Protein AF-A0A1G5FLN1-F1 (afdb_monomer)

Foldseek 3Di:
DDDDDDDDDDDDDDDDDDDDDDDDDDDDDDDDDDDDDPPPDDPPDPPVPPPPDPQDAADPDQDPQPLVPFDLEAEQPLHHSSQHFFDFPVVVCNRPNAALDKDDPPQQKIWGHHFQFWIFIDHVRTTFKIKGFRNVVCVVPRVGDGHPDSVPRFHAYPPGDTFFDWPCVVCVNQVNNVDDDDQWDWDADQQRKIKIWGWDWDPPDPDTITTTGIMMIGHHDPPDPDDGDDDDDPPDPPDD

Nearest PDB structures (foldseek):
  4iab-assembly1_B  TM=2.642E-01  e=1.399E-01  Bacteroides uniformis ATCC 8492
  4q6u-assembly1_A  TM=2.768E-01  e=5.926E-01  Mycobacterium tuberculosis CDC1551
  9gnm-assembly1_A  TM=3.359E-01  e=3.162E+00  Escherichia coli
  4dsc-assembly1_B  TM=3.400E-01  e=2.817E+00  Arabidopsis thaliana
  3r6p-assembly1_A  TM=2.193E-01  e=7.098E+00  Arabidopsis thaliana

pLDDT: mean 75.76, std 23.36, range [30.14, 98.12]

Organism: NCBI:txid381306

Radius of gyration: 25.94 Å; Cα contacts (8 Å, |Δi|>4): 323; chains: 1; bounding box: 82×59×52 Å

Mean predicted aligned error: 13.92 Å

Sequence (240 aa):
MRLIGKPETGERGRTVGFPISSRAAWRSGLALAMGLWSVQAIPAQGEEQNVQVPITPPGAGSADIDFKDLPRAIDSESGVFGLPLGASLEDTVARFGSPNGLARLGGGRTALFYGTALTMVFEDGALSEVQYQNMGQLKFNLESEEHPFFDHVKWELGPGIQRGMKFKEAAELLGREDAEPDYELTAVADNGVRFKLSFSSTQWSEDRWFKLTGFTMRRGSSDSSAQPFMVPIPAGPDQE

Secondary structure (DSSP, 8-state):
-----PPP--------PPP------------------------------------PPTTSS-----GGGS--EEBTTTBBTTB-TT-BHHHHHHHH-S-SEEEEEETTEEEEEETTTEEEEEETTEEEEEEEE--TTGGGTS--PPPTTTTT---EETTTEETT-BHHHHHHHTT-TTPPP-SEEEEE-TTSPEEEEEEEEE-SSSS-EEEEEEEEEEPPPTT--PPPPPPPPPPPPP--

Solvent-accessible surface area (backbone atoms only — not comparable to full-atom values): 15396 Å² total; per-residue (Å²): 135,86,83,93,83,84,88,87,82,88,83,91,78,80,91,81,84,80,84,87,82,79,88,85,88,83,84,90,83,89,78,91,78,92,73,91,69,87,75,75,80,75,79,92,68,84,74,79,72,82,74,80,70,85,77,72,71,78,78,87,73,56,72,91,74,69,70,84,78,48,50,50,55,26,39,88,81,48,16,61,52,65,46,39,76,57,40,39,63,65,58,48,35,74,71,70,33,75,52,75,42,75,46,78,74,55,94,63,24,38,36,38,26,38,30,54,20,35,38,41,31,23,48,80,58,20,33,38,34,40,36,40,40,74,40,77,76,53,58,80,80,41,95,65,64,79,29,88,54,63,62,66,60,80,50,29,33,70,92,72,46,40,76,62,41,42,49,68,62,50,25,47,73,67,74,37,72,85,60,75,91,57,56,60,50,77,50,56,47,88,88,43,33,34,40,38,37,35,34,47,71,57,81,92,48,95,68,76,53,35,28,32,59,32,39,35,43,31,59,53,60,95,83,58,90,68,79,84,56,83,76,82,74,77,79,70,81,80,83,126

Structure (mmCIF, N/CA/C/O backbone):
data_AF-A0A1G5FLN1-F1
#
_entry.id   AF-A0A1G5FLN1-F1
#
loop_
_atom_site.group_PDB
_atom_site.id
_atom_site.type_symbol
_atom_site.label_atom_id
_atom_site.label_alt_id
_atom_site.label_comp_id
_atom_site.label_asym_id
_atom_site.label_entity_id
_atom_site.label_seq_id
_atom_site.pdbx_PDB_ins_code
_atom_site.Cartn_x
_atom_site.Cartn_y
_atom_site.Cartn_z
_atom_site.occupancy
_atom_site.B_iso_or_equiv
_atom_site.auth_seq_id
_atom_site.auth_comp_id
_atom_site.auth_asym_id
_atom_site.auth_atom_id
_atom_site.pdbx_PDB_model_num
ATOM 1 N N . MET A 1 1 ? 37.093 -33.829 -23.154 1.00 39.69 1 MET A N 1
ATOM 2 C CA . MET A 1 1 ? 36.006 -34.609 -22.521 1.00 39.69 1 MET A CA 1
ATOM 3 C C . MET A 1 1 ? 34.689 -33.916 -22.903 1.00 39.69 1 MET A C 1
ATOM 5 O O . MET A 1 1 ? 34.432 -32.855 -22.366 1.00 39.69 1 MET A O 1
ATOM 9 N N . ARG A 1 2 ? 34.159 -34.119 -24.129 1.00 30.14 2 ARG A N 1
ATOM 10 C CA . ARG A 1 2 ? 32.877 -34.810 -24.487 1.00 30.14 2 ARG A CA 1
ATOM 11 C C . ARG A 1 2 ? 31.878 -34.939 -23.325 1.00 30.14 2 ARG A C 1
ATOM 13 O O . ARG A 1 2 ? 32.293 -35.410 -22.278 1.00 30.14 2 ARG A O 1
ATOM 20 N N . LEU A 1 3 ? 30.597 -34.561 -23.446 1.00 31.58 3 LEU A N 1
ATOM 21 C CA . LEU A 1 3 ? 29.560 -34.803 -24.490 1.00 31.58 3 LEU A CA 1
ATOM 22 C C . LEU A 1 3 ? 28.671 -33.532 -24.634 1.00 31.58 3 LEU A C 1
ATOM 24 O O . LEU A 1 3 ? 28.477 -32.861 -23.631 1.00 31.58 3 LEU A O 1
ATOM 28 N N . ILE A 1 4 ? 28.233 -32.983 -25.781 1.00 40.81 4 ILE A N 1
ATOM 29 C CA . ILE A 1 4 ? 27.332 -33.394 -26.893 1.00 40.81 4 ILE A CA 1
ATOM 30 C C . ILE A 1 4 ? 26.002 -34.055 -26.482 1.00 40.81 4 ILE A C 1
ATOM 32 O O . ILE A 1 4 ? 25.972 -35.248 -26.202 1.00 40.81 4 ILE A O 1
ATOM 36 N N . GLY A 1 5 ? 24.902 -33.304 -26.631 1.00 34.66 5 GLY A N 1
ATOM 37 C CA . GLY A 1 5 ? 23.528 -33.795 -26.790 1.00 34.66 5 GLY A CA 1
ATOM 38 C C . GLY A 1 5 ? 22.726 -32.838 -27.686 1.00 34.66 5 GLY A C 1
ATOM 39 O O . GLY A 1 5 ? 22.647 -31.649 -27.395 1.00 34.66 5 GLY A O 1
ATOM 40 N N . LYS A 1 6 ? 22.218 -33.343 -28.819 1.00 40.72 6 LYS A N 1
ATOM 41 C CA . LYS A 1 6 ? 21.375 -32.640 -29.812 1.00 40.72 6 LYS A CA 1
ATOM 42 C C . LYS A 1 6 ? 19.893 -32.622 -29.381 1.00 40.72 6 LYS A C 1
ATOM 44 O O . LYS A 1 6 ? 19.512 -33.483 -28.594 1.00 40.72 6 LYS A O 1
ATOM 49 N N . PRO A 1 7 ? 19.052 -31.736 -29.954 1.00 46.06 7 PRO A N 1
ATOM 50 C CA . PRO A 1 7 ? 17.601 -31.770 -29.778 1.00 46.06 7 PRO A CA 1
ATOM 51 C C . PRO A 1 7 ? 16.930 -32.729 -30.777 1.00 46.06 7 PRO A C 1
ATOM 53 O O . PRO A 1 7 ? 17.291 -32.752 -31.956 1.00 46.06 7 PRO A O 1
ATOM 56 N N . GLU A 1 8 ? 15.927 -33.479 -30.319 1.00 47.56 8 GLU A N 1
ATOM 57 C CA . GLU A 1 8 ? 14.996 -34.209 -31.185 1.00 47.56 8 GLU A CA 1
ATOM 58 C C . GLU A 1 8 ? 13.700 -33.423 -31.383 1.00 47.56 8 GLU A C 1
ATOM 60 O O . GLU A 1 8 ? 13.192 -32.740 -30.495 1.00 47.56 8 GLU A O 1
ATOM 65 N N . THR A 1 9 ? 13.206 -33.499 -32.613 1.00 44.81 9 THR A N 1
ATOM 66 C CA . THR A 1 9 ? 12.023 -32.824 -33.132 1.00 44.81 9 THR A CA 1
ATOM 67 C C . THR A 1 9 ? 10.950 -33.874 -33.387 1.00 44.81 9 THR A C 1
ATOM 69 O O . THR A 1 9 ? 11.226 -34.859 -34.062 1.00 44.81 9 THR A O 1
ATOM 72 N N . GLY A 1 10 ? 9.718 -33.585 -32.964 1.00 36.72 10 GLY A N 1
ATOM 73 C CA . GLY A 1 10 ? 8.501 -34.106 -33.587 1.00 36.72 10 GLY A CA 1
ATOM 74 C C . GLY A 1 10 ? 7.841 -35.296 -32.896 1.00 36.72 10 GLY A C 1
ATOM 75 O O . GLY A 1 10 ? 8.399 -36.377 -32.847 1.00 36.72 10 GLY A O 1
ATOM 76 N N . GLU A 1 11 ? 6.581 -35.118 -32.494 1.00 41.94 11 GLU A N 1
ATOM 77 C CA . GLU A 1 11 ? 5.470 -35.830 -33.133 1.00 41.94 11 GLU A CA 1
ATOM 78 C C . GLU A 1 11 ? 4.112 -35.224 -32.743 1.00 41.94 11 GLU A C 1
ATOM 80 O O . GLU A 1 11 ? 3.860 -34.828 -31.607 1.00 41.94 11 GLU A O 1
ATOM 85 N N . ARG A 1 12 ? 3.232 -35.123 -33.743 1.00 45.84 12 ARG A N 1
ATOM 86 C CA . ARG A 1 12 ? 1.822 -34.747 -33.612 1.00 45.84 12 ARG A CA 1
ATOM 87 C C . ARG A 1 12 ? 1.040 -35.966 -33.123 1.00 45.84 12 ARG A C 1
ATOM 89 O O . ARG A 1 12 ? 1.084 -37.003 -33.776 1.00 45.84 12 ARG A O 1
ATOM 96 N N . GLY A 1 13 ? 0.237 -35.812 -32.072 1.00 35.44 13 GLY A N 1
ATOM 97 C CA . GLY A 1 13 ? -0.613 -36.881 -31.544 1.00 35.44 13 GLY A CA 1
ATOM 98 C C . GLY A 1 13 ? -1.964 -36.377 -31.040 1.00 35.44 13 GLY A C 1
ATOM 99 O O . GLY A 1 13 ? -2.072 -35.881 -29.932 1.00 35.44 13 GLY A O 1
ATOM 100 N N . ARG A 1 14 ? -2.966 -36.494 -31.916 1.00 37.66 14 ARG A N 1
ATOM 101 C CA . ARG A 1 14 ? -4.417 -36.694 -31.719 1.00 37.66 14 ARG A CA 1
ATOM 102 C C . ARG A 1 14 ? -5.068 -36.427 -30.341 1.00 37.66 14 ARG A C 1
ATOM 104 O O . ARG A 1 14 ? -4.762 -37.043 -29.331 1.00 37.66 14 ARG A O 1
ATOM 111 N N . THR A 1 15 ? -6.137 -35.636 -30.439 1.00 39.66 15 THR A N 1
ATOM 112 C CA . THR A 1 15 ? -7.378 -35.607 -29.643 1.00 39.66 15 THR A CA 1
ATOM 113 C C . THR A 1 15 ? -7.762 -36.903 -28.917 1.00 39.66 15 THR A C 1
ATOM 115 O O . THR A 1 15 ? -7.895 -37.950 -29.554 1.00 39.66 15 THR A O 1
ATOM 118 N N . VAL A 1 16 ? -8.140 -36.774 -27.640 1.00 38.44 16 VAL A N 1
ATOM 119 C CA . VAL A 1 16 ? -9.012 -37.723 -26.931 1.00 38.44 16 VAL A CA 1
ATOM 120 C C . VAL A 1 16 ? -10.125 -36.915 -26.266 1.00 38.44 16 VAL A C 1
ATOM 122 O O . VAL A 1 16 ? -9.869 -36.059 -25.424 1.00 38.44 16 VAL A O 1
ATOM 125 N N . GLY A 1 17 ? -11.359 -37.133 -26.723 1.00 32.72 17 GLY A N 1
ATOM 126 C CA . GLY A 1 17 ? -12.557 -36.535 -26.149 1.00 32.72 17 GLY A CA 1
ATOM 127 C C . GLY A 1 17 ? -12.939 -37.214 -24.838 1.00 32.72 17 GLY A C 1
ATOM 128 O O . GLY A 1 17 ? -12.800 -38.428 -24.695 1.00 32.72 17 GLY A O 1
ATOM 129 N N . PHE A 1 18 ? -13.459 -36.430 -23.899 1.00 36.66 18 PHE A N 1
ATOM 130 C CA . PHE A 1 18 ? -14.119 -36.954 -22.711 1.00 36.66 18 PHE A CA 1
ATOM 131 C C . PHE A 1 18 ? -15.624 -37.083 -22.983 1.00 36.66 18 PHE A C 1
ATOM 133 O O . PHE A 1 18 ? -16.233 -36.135 -23.487 1.00 36.66 18 PHE A O 1
ATOM 140 N N . PRO A 1 19 ? -16.244 -38.237 -22.686 1.00 49.72 19 PRO A N 1
ATOM 141 C CA . PRO A 1 19 ? -17.674 -38.417 -22.870 1.00 49.72 19 PRO A CA 1
ATOM 142 C C . PRO A 1 19 ? -18.471 -37.629 -21.826 1.00 49.72 19 PRO A C 1
ATOM 144 O O . PRO A 1 19 ? -18.257 -37.746 -20.621 1.00 49.72 19 PRO A O 1
ATOM 147 N N . ILE A 1 20 ? -19.456 -36.883 -22.320 1.00 39.41 20 ILE A N 1
ATOM 148 C CA . ILE A 1 20 ? -20.599 -36.395 -21.551 1.00 39.41 20 ILE A CA 1
ATOM 149 C C . ILE A 1 20 ? -21.446 -37.623 -21.201 1.00 39.41 20 ILE A C 1
ATOM 151 O O . ILE A 1 20 ? -22.074 -38.210 -22.084 1.00 39.41 20 ILE A O 1
ATOM 155 N N . SER A 1 21 ? -21.481 -38.023 -19.930 1.00 41.91 21 SER A N 1
ATOM 156 C CA . SER A 1 21 ? -22.497 -38.957 -19.443 1.00 41.91 21 SER A CA 1
ATOM 157 C C . SER A 1 21 ? -23.681 -38.185 -18.867 1.00 41.91 21 SER A C 1
ATOM 159 O O . SER A 1 21 ? -23.565 -37.203 -18.137 1.00 41.91 21 SER A O 1
ATOM 161 N N . SER A 1 22 ? -24.855 -38.623 -19.298 1.00 36.75 22 SER A N 1
ATOM 162 C CA . SER A 1 22 ? -26.161 -38.085 -18.956 1.00 36.75 22 SER A CA 1
ATOM 163 C C . SER A 1 22 ? -26.799 -38.936 -17.859 1.00 36.75 22 SER A C 1
ATOM 165 O O . SER A 1 22 ? -26.696 -40.156 -17.911 1.00 36.75 22 SER A O 1
ATOM 167 N N . ARG A 1 23 ? -27.576 -38.282 -16.986 1.00 35.59 23 ARG A N 1
ATOM 168 C CA . ARG A 1 23 ? -28.704 -38.817 -16.195 1.00 35.59 23 ARG A CA 1
ATOM 169 C C . ARG A 1 23 ? -28.408 -39.922 -15.166 1.00 35.59 23 ARG A C 1
ATOM 171 O O . ARG A 1 23 ? -28.290 -41.093 -15.497 1.00 35.59 23 ARG A O 1
ATOM 178 N N . ALA A 1 24 ? -28.607 -39.566 -13.899 1.00 38.34 24 ALA A N 1
ATOM 179 C CA . ALA A 1 24 ? -29.330 -40.419 -12.963 1.00 38.34 24 ALA A CA 1
ATOM 180 C C . ALA A 1 24 ? -30.404 -39.574 -12.269 1.00 38.34 24 ALA A C 1
ATOM 182 O O . ALA A 1 24 ? -30.119 -38.659 -11.502 1.00 38.34 24 ALA A O 1
ATOM 183 N N . ALA A 1 25 ? -31.652 -39.869 -12.615 1.00 43.66 25 ALA A N 1
ATOM 184 C CA . ALA A 1 25 ? -32.832 -39.446 -11.891 1.00 43.66 25 ALA A CA 1
ATOM 185 C C . ALA A 1 25 ? -33.014 -40.372 -10.687 1.00 43.66 25 ALA A C 1
ATOM 187 O O . ALA A 1 25 ? -33.067 -41.580 -10.889 1.00 43.66 25 ALA A O 1
ATOM 188 N N . TRP A 1 26 ? -33.198 -39.825 -9.485 1.00 41.53 26 TRP A N 1
ATOM 189 C CA . TRP A 1 26 ? -33.965 -40.490 -8.432 1.00 41.53 26 TRP A CA 1
ATOM 190 C C . TRP A 1 26 ? -35.005 -39.517 -7.882 1.00 41.53 26 TRP A C 1
ATOM 192 O O . TRP A 1 26 ? -34.711 -38.403 -7.456 1.00 41.53 26 TRP A O 1
ATOM 202 N N . ARG A 1 27 ? -36.253 -39.961 -8.008 1.00 38.47 27 ARG A N 1
ATOM 203 C CA . ARG A 1 27 ? -37.471 -39.365 -7.477 1.00 38.47 27 ARG A CA 1
ATOM 204 C C . ARG A 1 27 ? -37.697 -39.869 -6.046 1.00 38.47 27 ARG A C 1
ATOM 206 O O . ARG A 1 27 ? -37.357 -41.004 -5.735 1.00 38.47 27 ARG A O 1
ATOM 213 N N . SER A 1 28 ? -38.443 -39.051 -5.306 1.00 38.44 28 SER A N 1
ATOM 214 C CA . SER A 1 28 ? -39.359 -39.407 -4.211 1.00 38.44 28 SER A CA 1
ATOM 215 C C . SER A 1 28 ? -38.783 -39.563 -2.802 1.00 38.44 28 SER A C 1
ATOM 217 O O . SER A 1 28 ? -38.176 -40.568 -2.455 1.00 38.44 28 SER A O 1
ATOM 219 N N . GLY A 1 29 ? -39.144 -38.596 -1.958 1.00 33.03 29 GLY A N 1
ATOM 220 C CA . GLY A 1 29 ? -39.058 -38.649 -0.501 1.00 33.03 29 GLY A CA 1
ATOM 221 C C . GLY A 1 29 ? -39.836 -37.487 0.112 1.00 33.03 29 GLY A C 1
ATOM 222 O O . GLY A 1 29 ? -39.254 -36.505 0.550 1.00 33.03 29 GLY A O 1
ATOM 223 N N . LEU A 1 30 ? -41.164 -37.575 0.039 1.00 41.97 30 LEU A N 1
ATOM 224 C CA . LEU A 1 30 ? -42.136 -36.642 0.608 1.00 41.97 30 LEU A CA 1
ATOM 225 C C . LEU A 1 30 ? -42.083 -36.703 2.148 1.00 41.97 30 LEU A C 1
ATOM 227 O O . LEU A 1 30 ? -42.280 -37.780 2.704 1.00 41.97 30 LEU A O 1
ATOM 231 N N . ALA A 1 31 ? -41.917 -35.570 2.831 1.00 37.78 31 ALA A N 1
ATOM 232 C CA . ALA A 1 31 ? -42.414 -35.389 4.196 1.00 37.78 31 ALA A CA 1
ATOM 233 C C . ALA A 1 31 ? -42.701 -33.905 4.462 1.00 37.78 31 ALA A C 1
ATOM 235 O O . ALA A 1 31 ? -41.806 -33.087 4.656 1.00 37.78 31 ALA A O 1
ATOM 236 N N . LEU A 1 32 ? -43.994 -33.585 4.427 1.00 41.94 32 LEU A N 1
ATOM 237 C CA . LEU A 1 32 ? -44.593 -32.349 4.908 1.00 41.94 32 LEU A CA 1
ATOM 238 C C . LEU A 1 32 ? -44.410 -32.233 6.426 1.00 41.94 32 LEU A C 1
ATOM 240 O O . LEU A 1 32 ? -44.889 -33.086 7.169 1.00 41.94 32 LEU A O 1
ATOM 244 N N . ALA A 1 33 ? -43.833 -31.124 6.878 1.00 40.84 33 ALA A N 1
ATOM 245 C CA . ALA A 1 33 ? -44.121 -30.554 8.187 1.00 40.84 33 ALA A CA 1
ATOM 246 C C . ALA A 1 33 ? -44.309 -29.045 7.999 1.00 40.84 33 ALA A C 1
ATOM 248 O O . ALA A 1 33 ? -43.352 -28.283 7.877 1.00 40.84 33 ALA A O 1
ATOM 249 N N . MET A 1 34 ? -45.575 -28.635 7.889 1.00 34.38 34 MET A N 1
ATOM 250 C CA . MET A 1 34 ? -45.974 -27.233 7.859 1.00 34.38 34 MET A CA 1
ATOM 251 C C . MET A 1 34 ? -45.783 -26.629 9.252 1.00 34.38 34 MET A C 1
ATOM 253 O O . MET A 1 34 ? -46.603 -26.838 10.143 1.00 34.38 34 MET A O 1
ATOM 257 N N . GLY A 1 35 ? -44.709 -25.866 9.427 1.00 36.53 35 GLY A N 1
ATOM 258 C CA . GLY A 1 35 ? -44.595 -24.854 10.470 1.00 36.53 35 GLY A CA 1
ATOM 259 C C . GLY A 1 35 ? -44.832 -23.488 9.842 1.00 36.53 35 GLY A C 1
ATOM 260 O O . GLY A 1 35 ? -43.949 -22.960 9.174 1.00 36.53 35 GLY A O 1
ATOM 261 N N . LEU A 1 36 ? -46.035 -22.940 10.026 1.00 41.56 36 LEU A N 1
ATOM 262 C CA . LEU A 1 36 ? -46.388 -21.563 9.681 1.00 41.56 36 LEU A CA 1
ATOM 263 C C . LEU A 1 36 ? -45.499 -20.593 10.472 1.00 41.56 36 LE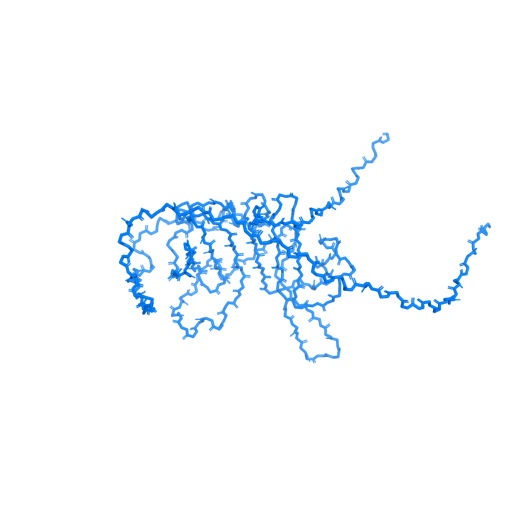U A C 1
ATOM 265 O O . LEU A 1 36 ? -45.789 -20.269 11.619 1.00 41.56 36 LEU A O 1
ATOM 269 N N . TRP A 1 37 ? -44.427 -20.123 9.841 1.00 37.31 37 TRP A N 1
ATOM 270 C CA . TRP A 1 37 ? -43.794 -18.858 10.187 1.00 37.31 37 TRP A CA 1
ATOM 271 C C . TRP A 1 37 ? -44.167 -17.855 9.107 1.00 37.31 37 TRP A C 1
ATOM 273 O O . TRP A 1 37 ? -43.863 -18.036 7.928 1.00 37.31 37 TRP A O 1
ATOM 283 N N . SER A 1 38 ? -44.877 -16.812 9.521 1.00 41.47 38 SER A N 1
ATOM 284 C CA . SER A 1 38 ? -45.214 -15.661 8.697 1.00 41.47 38 SER A CA 1
ATOM 285 C C . SER A 1 38 ? -43.929 -14.926 8.320 1.00 41.47 38 SER A C 1
ATOM 287 O O . SER A 1 38 ? -43.472 -14.045 9.043 1.00 41.47 38 SER A O 1
ATOM 289 N N . VAL A 1 39 ? -43.330 -15.297 7.190 1.00 39.84 39 VAL A N 1
ATOM 290 C CA . VAL A 1 39 ? -42.291 -14.496 6.544 1.00 39.84 39 VAL A CA 1
ATOM 291 C C . VAL A 1 39 ? -42.993 -13.277 5.955 1.00 39.84 39 VAL A C 1
ATOM 293 O O . VAL A 1 39 ? -43.598 -13.346 4.886 1.00 39.84 39 VAL A O 1
ATOM 296 N N . GLN A 1 40 ? -42.966 -12.158 6.679 1.00 43.62 40 GLN A N 1
ATOM 297 C CA . GLN A 1 40 ? -43.202 -10.862 6.055 1.00 43.62 40 GLN A CA 1
ATOM 298 C C . GLN A 1 40 ? -42.115 -10.674 4.998 1.00 43.62 40 GLN A C 1
ATOM 300 O O . GLN A 1 40 ? -40.925 -10.650 5.309 1.00 43.62 40 GLN A O 1
ATOM 305 N N . ALA A 1 41 ? -42.539 -10.611 3.738 1.00 45.00 41 ALA A N 1
ATOM 306 C CA . ALA A 1 41 ? -41.672 -10.301 2.621 1.00 45.00 41 ALA A CA 1
ATOM 307 C C . ALA A 1 41 ? -40.997 -8.949 2.883 1.00 45.00 41 ALA A C 1
ATOM 309 O O . ALA A 1 41 ? -41.662 -7.916 2.955 1.00 45.00 41 ALA A O 1
ATOM 310 N N . ILE A 1 42 ? -39.676 -8.973 3.041 1.00 51.09 42 ILE A N 1
ATOM 311 C CA . ILE 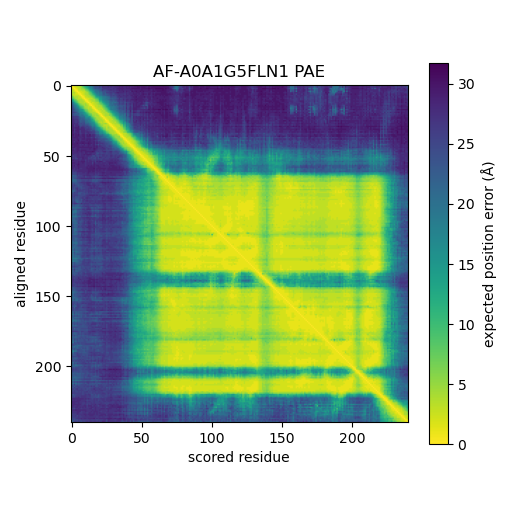A 1 42 ? -38.848 -7.773 3.007 1.00 51.09 42 ILE A CA 1
ATOM 312 C C . ILE A 1 42 ? -38.948 -7.239 1.571 1.00 51.09 42 ILE A C 1
ATOM 314 O O . ILE A 1 42 ? -38.624 -7.987 0.641 1.00 51.09 42 ILE A O 1
ATOM 318 N N . PRO A 1 43 ? -39.415 -6.001 1.338 1.00 47.59 43 PRO A N 1
ATOM 319 C CA . PRO A 1 43 ? -39.383 -5.432 0.003 1.00 47.59 43 PRO A CA 1
ATOM 320 C C . PRO A 1 43 ? -37.921 -5.290 -0.428 1.00 47.59 43 PRO A C 1
ATOM 322 O O . PRO A 1 43 ? -37.148 -4.532 0.154 1.00 47.59 43 PRO A O 1
ATOM 325 N N . ALA A 1 44 ? -37.541 -6.051 -1.453 1.00 51.19 44 ALA A N 1
ATOM 326 C CA . ALA A 1 44 ? -36.282 -5.906 -2.164 1.00 51.19 44 ALA A CA 1
ATOM 327 C C . ALA A 1 44 ? -36.329 -4.627 -3.014 1.00 51.19 44 ALA A C 1
ATOM 329 O O . ALA A 1 44 ? -36.511 -4.669 -4.226 1.00 51.19 44 ALA A O 1
ATOM 330 N N . GLN A 1 45 ? -36.211 -3.478 -2.359 1.00 44.50 45 GLN A N 1
ATOM 331 C CA . GLN A 1 45 ? -35.840 -2.218 -2.988 1.00 44.50 45 GLN A CA 1
ATOM 332 C C . GLN A 1 45 ? -34.777 -1.579 -2.106 1.00 44.50 45 GLN A C 1
ATOM 334 O O . GLN A 1 45 ? -35.062 -0.788 -1.212 1.00 44.50 45 GLN A O 1
ATOM 339 N N . GLY A 1 46 ? -33.534 -2.006 -2.329 1.00 49.28 46 GLY A N 1
ATOM 340 C CA . GLY A 1 46 ? -32.367 -1.295 -1.835 1.00 49.28 46 GLY A CA 1
ATOM 341 C C . GLY A 1 46 ? -32.244 0.003 -2.614 1.00 49.28 46 GLY A C 1
ATOM 342 O O . GLY A 1 46 ? -31.561 0.047 -3.632 1.00 49.28 46 GLY A O 1
ATOM 343 N N . GLU A 1 47 ? -32.938 1.046 -2.164 1.00 51.97 47 GLU A N 1
ATOM 344 C CA . GLU A 1 47 ? -32.472 2.400 -2.424 1.00 51.97 47 GLU A CA 1
ATOM 345 C C . GLU A 1 47 ? -31.066 2.480 -1.829 1.00 51.97 47 GLU A C 1
ATOM 347 O O . GLU A 1 47 ? -30.890 2.389 -0.611 1.00 51.97 47 GLU A O 1
ATOM 352 N N . GLU A 1 48 ? -30.056 2.579 -2.693 1.00 52.69 48 GLU A N 1
ATOM 353 C CA . GLU A 1 48 ? -28.716 2.998 -2.306 1.00 52.69 48 GLU A CA 1
ATOM 354 C C . GLU A 1 48 ? -28.844 4.413 -1.737 1.00 52.69 48 GLU A C 1
ATOM 356 O O . GLU A 1 48 ? -28.717 5.413 -2.442 1.00 52.69 48 GLU A O 1
ATOM 361 N N . GLN A 1 49 ? -29.181 4.510 -0.448 1.00 45.72 49 GLN A N 1
ATOM 362 C CA . GLN A 1 49 ? -29.090 5.762 0.272 1.00 45.72 49 GLN A CA 1
ATOM 363 C C . GLN A 1 49 ? -27.630 6.179 0.183 1.00 45.72 49 GLN A C 1
ATOM 365 O O . GLN A 1 49 ? -26.747 5.558 0.776 1.00 45.72 49 GLN A O 1
ATOM 370 N N . ASN A 1 50 ? -27.387 7.218 -0.608 1.00 49.31 50 ASN A N 1
ATOM 371 C CA . ASN A 1 50 ? -26.123 7.918 -0.668 1.00 49.31 50 ASN A CA 1
ATOM 372 C C . ASN A 1 50 ? -25.937 8.608 0.690 1.00 49.31 50 ASN A C 1
ATOM 374 O O . ASN A 1 50 ? -26.295 9.771 0.874 1.00 49.31 50 ASN A O 1
ATOM 378 N N . VAL A 1 51 ? -25.507 7.835 1.691 1.00 48.00 51 VAL A N 1
ATOM 379 C CA . VAL A 1 51 ? -25.253 8.324 3.042 1.00 48.00 51 VAL A CA 1
ATOM 380 C C . VAL A 1 51 ? -24.029 9.223 2.946 1.00 48.00 51 VAL A C 1
ATOM 382 O O . VAL A 1 51 ? -22.894 8.753 2.995 1.00 48.00 51 VAL A O 1
ATOM 385 N N . GLN A 1 52 ? -24.267 10.525 2.800 1.00 45.22 52 GLN A N 1
ATOM 386 C CA . GLN A 1 52 ? -23.247 11.537 3.031 1.00 45.22 52 GLN A CA 1
ATOM 387 C C . GLN A 1 52 ? -22.885 11.480 4.515 1.00 45.22 52 GLN A C 1
ATOM 389 O O . GLN A 1 52 ? -23.596 11.999 5.375 1.00 45.22 52 GLN A O 1
ATOM 394 N N . VAL A 1 53 ? -21.806 10.768 4.828 1.00 50.53 53 VAL A N 1
ATOM 395 C CA . VAL A 1 53 ? -21.246 10.753 6.177 1.00 50.53 53 VAL A CA 1
ATOM 396 C C . VAL A 1 53 ? -20.636 12.140 6.405 1.00 50.53 53 VAL A C 1
ATOM 398 O O . VAL A 1 53 ? -19.830 12.564 5.575 1.00 50.53 53 VAL A O 1
ATOM 401 N N . PRO A 1 54 ? -21.014 12.877 7.466 1.00 48.28 54 PRO A N 1
ATOM 402 C CA . PRO A 1 54 ? -20.420 14.176 7.746 1.00 48.28 54 PRO A CA 1
ATOM 403 C C . PRO A 1 54 ? -18.912 14.004 7.929 1.00 48.28 54 PRO A C 1
ATOM 405 O O . PRO A 1 54 ? -18.449 13.346 8.862 1.00 48.28 54 PRO A O 1
ATOM 408 N N . ILE A 1 55 ? -18.155 14.571 6.995 1.00 54.03 55 ILE A N 1
ATOM 409 C CA . ILE A 1 55 ? -16.699 14.571 7.016 1.00 54.03 55 ILE A CA 1
ATOM 410 C C . ILE A 1 55 ? -16.314 15.589 8.087 1.00 54.03 55 ILE A C 1
ATOM 412 O O . ILE A 1 55 ? -16.484 16.793 7.901 1.00 54.03 55 ILE A O 1
ATOM 416 N N . THR A 1 56 ? -15.885 15.115 9.257 1.00 53.06 56 THR A N 1
ATOM 417 C CA . THR A 1 56 ? -15.278 16.025 10.234 1.00 53.06 56 THR A CA 1
ATOM 418 C C . THR A 1 56 ? -13.974 16.521 9.611 1.00 53.06 56 THR A C 1
ATOM 420 O O . THR A 1 56 ? -13.215 15.677 9.129 1.00 53.06 56 THR A O 1
ATOM 423 N N . PRO A 1 57 ? -13.710 17.840 9.572 1.00 50.56 57 PRO A N 1
ATOM 424 C CA . PRO A 1 57 ? -12.504 18.369 8.956 1.00 50.56 57 PRO A CA 1
ATOM 425 C C . PRO A 1 57 ? -11.259 17.668 9.515 1.00 50.56 57 PRO A C 1
ATOM 427 O O . PRO A 1 57 ? -11.149 17.526 10.742 1.00 50.56 57 PRO A O 1
ATOM 430 N N . PRO A 1 58 ? -10.334 17.212 8.654 1.00 49.84 58 PRO A N 1
ATOM 431 C CA . PRO A 1 58 ? -9.074 16.645 9.108 1.00 49.84 58 PRO A CA 1
ATOM 432 C C . PRO A 1 58 ? -8.345 17.692 9.967 1.00 49.84 58 PRO A C 1
ATOM 434 O O . PRO A 1 58 ? -8.140 18.821 9.534 1.00 49.84 58 PRO A O 1
ATOM 437 N N . GLY A 1 59 ? -8.008 17.341 11.215 1.00 47.25 59 GLY A N 1
ATOM 438 C CA . GLY A 1 59 ? -7.171 18.179 12.090 1.00 47.25 59 GLY A CA 1
ATOM 439 C C . GLY A 1 59 ? -7.726 18.533 13.475 1.00 47.25 59 GLY A C 1
ATOM 440 O O . GLY A 1 59 ? -6.992 19.095 14.280 1.00 47.25 59 GLY A O 1
ATOM 441 N N . ALA A 1 60 ? -8.970 18.188 13.824 1.00 47.81 60 ALA A N 1
ATOM 442 C CA . ALA A 1 60 ? -9.550 18.610 15.111 1.00 47.81 60 ALA A CA 1
ATOM 443 C C . ALA A 1 60 ? -9.119 17.787 16.354 1.00 47.81 60 ALA A C 1
ATOM 445 O O . ALA A 1 60 ? -9.642 18.022 17.441 1.00 47.81 60 ALA A O 1
ATOM 446 N N . GLY A 1 61 ? -8.179 16.838 16.241 1.00 50.22 61 GLY A N 1
ATOM 447 C CA . GLY A 1 61 ? -7.760 16.050 17.411 1.00 50.22 61 GLY A CA 1
ATOM 448 C C . GLY A 1 61 ? -6.704 14.965 17.207 1.00 50.22 61 GLY A C 1
ATOM 449 O O . GLY A 1 61 ? -6.579 14.098 18.069 1.00 50.22 61 GLY A O 1
ATOM 450 N N . SER A 1 62 ? -5.951 14.962 16.104 1.00 54.81 62 SER A N 1
ATOM 451 C CA . SER A 1 62 ? -4.825 14.033 15.975 1.00 54.81 62 SER A CA 1
ATOM 452 C C . SER A 1 62 ? -3.715 14.480 16.921 1.00 54.81 62 SER A C 1
ATOM 454 O O . SER A 1 62 ? -3.229 15.603 16.799 1.00 54.81 62 SER A O 1
ATOM 456 N N . ALA A 1 63 ? -3.313 13.611 17.851 1.00 61.66 63 ALA A N 1
ATOM 457 C CA . ALA A 1 63 ? -2.023 13.745 18.519 1.00 61.66 63 ALA A CA 1
ATOM 458 C C . ALA A 1 63 ? -0.935 14.012 17.462 1.00 61.66 63 ALA A C 1
ATOM 460 O O . ALA A 1 63 ? -1.056 13.523 16.339 1.00 61.66 63 ALA A O 1
ATOM 461 N N . ASP A 1 64 ? 0.092 14.794 17.792 1.00 70.25 64 ASP A N 1
ATOM 462 C CA . ASP A 1 64 ? 1.226 15.043 16.896 1.00 70.25 64 ASP A CA 1
ATOM 463 C C . ASP A 1 64 ? 1.945 13.715 16.597 1.00 70.25 64 ASP A C 1
ATOM 465 O O . ASP A 1 64 ? 2.849 13.298 17.321 1.00 70.25 64 ASP A O 1
ATOM 469 N N . ILE A 1 65 ? 1.507 13.001 15.559 1.00 82.06 65 ILE A N 1
ATOM 470 C CA . ILE A 1 65 ? 2.160 11.774 15.107 1.00 82.06 65 IL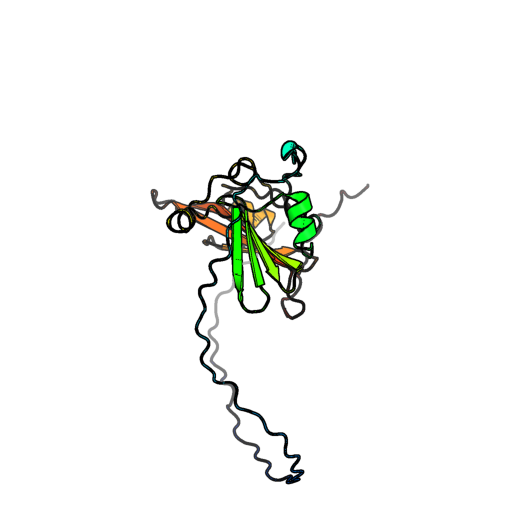E A CA 1
ATOM 471 C C . ILE A 1 65 ? 3.409 12.195 14.338 1.00 82.06 65 ILE A C 1
ATOM 473 O O . ILE A 1 65 ? 3.313 12.760 13.246 1.00 82.06 65 ILE A O 1
ATOM 477 N N . ASP A 1 66 ? 4.592 11.920 14.892 1.00 87.06 66 ASP A N 1
ATOM 478 C CA . ASP A 1 66 ? 5.837 12.116 14.152 1.00 87.06 66 ASP A CA 1
ATOM 479 C C . ASP A 1 66 ? 6.026 10.976 13.146 1.00 87.06 66 ASP A C 1
ATOM 481 O O . ASP A 1 66 ? 6.513 9.885 13.449 1.00 87.06 66 ASP A O 1
ATOM 485 N N . PHE A 1 67 ? 5.631 11.237 11.903 1.00 89.75 67 PHE A N 1
ATOM 486 C CA . PHE A 1 67 ? 5.764 10.281 10.809 1.00 89.75 67 PHE A CA 1
ATOM 487 C C . PHE A 1 67 ? 7.224 9.940 10.454 1.00 89.75 67 PHE A C 1
ATOM 489 O O . PHE A 1 67 ? 7.457 9.014 9.675 1.00 89.75 67 PHE A O 1
ATOM 496 N N . LYS A 1 68 ? 8.222 10.662 10.986 1.00 89.75 68 LYS A N 1
ATOM 497 C CA . LYS A 1 68 ? 9.643 10.374 10.722 1.00 89.75 68 LYS A CA 1
ATOM 498 C C . LYS A 1 68 ? 10.093 9.036 11.301 1.00 89.75 68 LYS A C 1
ATOM 500 O O . LYS A 1 68 ? 11.003 8.433 10.735 1.00 89.75 68 LYS A O 1
ATOM 505 N N . ASP A 1 69 ? 9.439 8.580 12.367 1.00 89.44 69 ASP A N 1
ATOM 506 C CA . ASP A 1 69 ? 9.789 7.346 13.075 1.00 89.44 69 ASP A CA 1
ATOM 507 C C . ASP A 1 69 ? 9.069 6.111 12.516 1.00 89.44 69 ASP A C 1
ATOM 509 O O . ASP A 1 69 ? 9.310 4.983 12.954 1.00 89.44 69 ASP A O 1
ATOM 513 N N . LEU A 1 70 ? 8.184 6.287 11.528 1.00 92.06 70 LEU A N 1
ATOM 514 C CA . LEU A 1 70 ? 7.524 5.158 10.889 1.00 92.06 70 LEU A CA 1
ATOM 515 C C . LEU A 1 70 ? 8.516 4.371 10.016 1.00 92.06 70 LEU A C 1
ATOM 517 O O . LEU A 1 70 ? 9.232 4.960 9.196 1.00 92.06 70 LEU A O 1
ATOM 521 N N . PRO A 1 71 ? 8.540 3.029 10.127 1.00 94.31 71 PRO A N 1
ATOM 522 C CA . PRO A 1 71 ? 9.395 2.208 9.284 1.00 94.31 71 PRO A CA 1
ATOM 523 C C . PRO A 1 71 ? 8.943 2.344 7.832 1.00 94.31 71 PRO A C 1
ATOM 525 O O . PRO A 1 71 ? 7.756 2.257 7.546 1.00 94.31 71 PRO A O 1
ATOM 528 N N . ARG A 1 72 ? 9.880 2.551 6.903 1.00 93.56 72 ARG A N 1
ATOM 529 C CA . ARG A 1 72 ? 9.575 2.648 5.459 1.00 93.56 72 ARG A CA 1
ATOM 530 C C . ARG A 1 72 ? 9.415 1.289 4.784 1.00 93.56 72 ARG A C 1
ATOM 532 O O . ARG A 1 72 ? 8.851 1.223 3.691 1.00 93.56 72 ARG A O 1
ATOM 539 N N . ALA A 1 73 ? 9.953 0.256 5.428 1.00 94.12 73 ALA A N 1
ATOM 540 C CA . ALA A 1 73 ? 9.822 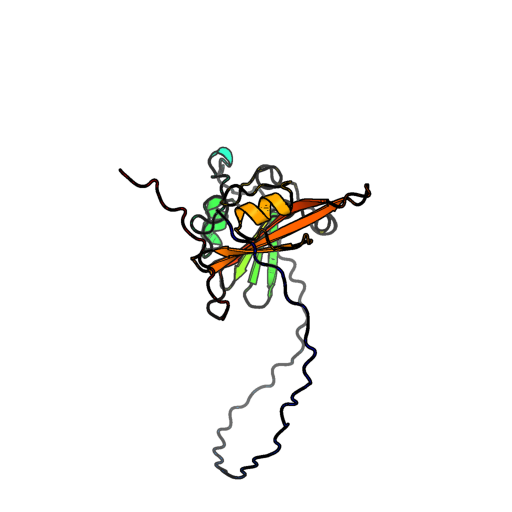-1.121 5.006 1.00 94.12 73 ALA A CA 1
ATOM 541 C C . ALA A 1 73 ? 8.368 -1.575 5.167 1.00 94.12 73 ALA A C 1
ATOM 543 O O . ALA A 1 73 ? 7.706 -1.274 6.165 1.00 94.12 73 ALA A O 1
ATOM 544 N N . ILE A 1 74 ? 7.887 -2.274 4.151 1.00 96.00 74 ILE A N 1
ATOM 545 C CA . ILE A 1 74 ? 6.581 -2.902 4.086 1.00 96.00 74 ILE A CA 1
ATOM 546 C C . ILE A 1 74 ? 6.835 -4.367 3.778 1.00 96.00 74 ILE A C 1
ATOM 548 O O . ILE A 1 74 ? 7.425 -4.705 2.755 1.00 96.00 74 ILE A O 1
ATOM 552 N N . ASP A 1 75 ? 6.388 -5.248 4.652 1.00 95.50 75 ASP A N 1
ATOM 553 C CA . ASP A 1 75 ? 6.581 -6.680 4.491 1.00 95.50 75 ASP A CA 1
ATOM 554 C C . ASP A 1 75 ? 5.355 -7.433 5.012 1.00 95.50 75 ASP A C 1
ATOM 556 O O . ASP A 1 75 ? 4.444 -6.856 5.613 1.00 95.50 75 ASP A O 1
ATOM 560 N N . SER A 1 76 ? 5.293 -8.728 4.720 1.00 94.81 76 SER A N 1
ATOM 561 C CA . SER A 1 76 ? 4.140 -9.555 5.063 1.00 94.81 76 SER A CA 1
ATOM 562 C C . SER A 1 76 ? 3.970 -9.797 6.562 1.00 94.81 76 SER A C 1
ATOM 564 O O . SER A 1 76 ? 2.870 -10.171 6.965 1.00 94.81 76 SER A O 1
ATOM 566 N N . GLU A 1 77 ? 5.017 -9.634 7.372 1.00 94.62 77 GLU A N 1
ATOM 567 C CA . GLU A 1 77 ? 5.007 -9.894 8.816 1.00 94.62 77 GLU A CA 1
ATOM 568 C C . GLU A 1 77 ? 4.681 -8.621 9.611 1.00 94.62 77 GLU A C 1
ATOM 570 O O . GLU A 1 77 ? 3.790 -8.626 10.459 1.00 94.62 77 GLU A O 1
ATOM 575 N N . SER A 1 78 ? 5.352 -7.514 9.291 1.00 95.31 78 SER A N 1
ATOM 576 C CA . SER A 1 78 ? 5.211 -6.205 9.940 1.00 95.31 78 SER A CA 1
ATOM 577 C C . SER A 1 78 ? 4.036 -5.387 9.394 1.00 95.31 78 SER A C 1
ATOM 579 O O . SER A 1 78 ? 3.540 -4.476 10.062 1.00 95.31 78 SER A O 1
ATOM 581 N N . GLY A 1 79 ? 3.594 -5.677 8.169 1.00 95.50 79 GLY A N 1
ATOM 582 C CA . GLY A 1 79 ? 2.545 -4.941 7.471 1.00 95.50 79 GLY A CA 1
ATOM 583 C C . GLY A 1 79 ? 2.998 -3.579 6.934 1.00 95.50 79 GLY A C 1
ATOM 584 O O . GLY A 1 79 ? 4.158 -3.380 6.574 1.00 95.50 79 GLY A O 1
ATOM 585 N N . VAL A 1 80 ? 2.068 -2.625 6.827 1.00 96.44 80 VAL A N 1
ATOM 586 C CA . VAL A 1 80 ? 2.325 -1.323 6.183 1.00 96.44 80 VAL A CA 1
ATOM 587 C C . VAL A 1 80 ? 2.729 -0.288 7.220 1.00 96.44 80 VAL A C 1
ATOM 589 O O . VAL A 1 80 ? 1.935 0.065 8.087 1.00 96.44 80 VAL A O 1
ATOM 592 N N . PHE A 1 81 ? 3.969 0.204 7.137 1.00 95.62 81 PHE A N 1
ATOM 593 C CA . PHE A 1 81 ? 4.544 1.157 8.098 1.00 95.62 81 PHE A CA 1
ATOM 594 C C . PHE A 1 81 ? 4.439 0.666 9.562 1.00 95.62 81 PHE A C 1
ATOM 596 O O . PHE A 1 81 ? 4.222 1.436 10.507 1.00 95.62 81 PHE A O 1
ATOM 603 N N . GLY A 1 82 ? 4.588 -0.650 9.751 1.00 95.25 82 GLY A N 1
ATOM 604 C CA . GLY A 1 82 ? 4.478 -1.333 11.043 1.00 95.25 82 GLY A CA 1
ATOM 605 C C . GLY A 1 82 ? 3.044 -1.534 11.544 1.00 95.25 82 GLY A C 1
ATOM 606 O O . GLY A 1 82 ? 2.862 -1.825 12.723 1.00 95.25 82 GLY A O 1
ATOM 607 N N . LEU A 1 83 ? 2.029 -1.322 10.699 1.00 96.94 83 LEU A N 1
ATOM 608 C CA . LEU A 1 83 ? 0.649 -1.698 10.993 1.00 96.94 83 LEU A CA 1
ATOM 609 C C . LEU A 1 83 ? 0.341 -3.061 10.339 1.00 96.94 83 LEU A C 1
ATOM 611 O O . LEU A 1 83 ? 0.251 -3.127 9.105 1.00 96.94 83 LEU A O 1
ATOM 615 N N . PRO A 1 84 ? 0.165 -4.140 11.123 1.00 97.44 84 PRO A N 1
ATOM 616 C CA . PRO A 1 84 ? -0.068 -5.471 10.579 1.00 97.44 84 PRO A CA 1
ATOM 617 C C . PRO A 1 84 ? -1.454 -5.589 9.936 1.00 97.44 84 PRO A C 1
ATOM 619 O O . PRO A 1 84 ? -2.423 -4.948 10.353 1.00 97.44 84 PRO A O 1
ATOM 622 N N . LEU A 1 85 ? -1.577 -6.476 8.946 1.00 97.44 85 LEU A N 1
ATOM 623 C CA . LEU A 1 85 ? -2.896 -6.920 8.492 1.00 97.44 85 LEU A CA 1
ATOM 624 C C . LEU A 1 85 ? -3.640 -7.576 9.662 1.00 97.44 85 LEU A C 1
ATOM 626 O O . LEU A 1 85 ? -3.058 -8.309 10.456 1.00 97.44 85 LEU A O 1
ATOM 630 N N . GLY A 1 86 ? -4.937 -7.316 9.761 1.00 97.06 86 GLY A N 1
ATOM 631 C CA . GLY A 1 86 ? -5.780 -7.705 10.886 1.00 97.06 86 GLY A CA 1
ATOM 632 C C . GLY A 1 86 ? -5.909 -6.641 11.978 1.00 97.06 86 GLY A C 1
ATOM 633 O O . GLY A 1 86 ? -6.777 -6.798 12.831 1.00 97.06 86 GLY A O 1
ATOM 634 N N . ALA A 1 87 ? -5.116 -5.561 11.942 1.00 98.06 87 ALA A N 1
ATOM 635 C CA . ALA A 1 87 ? -5.260 -4.439 12.871 1.00 98.06 87 ALA A CA 1
ATOM 636 C C . ALA A 1 87 ? -6.676 -3.846 12.833 1.00 98.06 87 ALA A C 1
ATOM 638 O O . ALA A 1 87 ? -7.318 -3.812 11.778 1.00 98.06 87 ALA A O 1
ATOM 639 N N . SER A 1 88 ? -7.168 -3.369 13.976 1.00 97.94 88 SER A N 1
ATOM 640 C CA . SER A 1 88 ? -8.493 -2.758 14.041 1.00 97.94 88 SER A CA 1
ATOM 641 C C . SER A 1 88 ? -8.501 -1.358 13.416 1.00 97.94 88 SER A C 1
ATOM 643 O O . SER A 1 88 ? -7.459 -0.725 13.200 1.00 97.94 88 SER A O 1
ATOM 645 N N . LEU A 1 89 ? -9.700 -0.845 13.131 1.00 96.62 89 LEU A N 1
ATOM 646 C CA . LEU A 1 89 ? -9.866 0.548 12.710 1.00 96.62 89 LEU A CA 1
ATOM 647 C C . LEU A 1 89 ? -9.336 1.521 13.779 1.00 96.62 89 LEU A C 1
ATOM 649 O O . LEU A 1 89 ? -8.698 2.511 13.432 1.00 96.62 89 LEU A O 1
ATOM 653 N N . GLU A 1 90 ? -9.550 1.217 15.062 1.00 95.81 90 GLU A N 1
ATOM 654 C CA . GLU A 1 90 ? -9.058 2.025 16.185 1.00 95.81 90 GLU A CA 1
ATOM 655 C C . GLU A 1 90 ? -7.527 2.060 16.225 1.00 95.81 90 GLU A C 1
ATOM 657 O O . GLU A 1 90 ? -6.954 3.147 16.256 1.00 95.81 90 GLU A O 1
ATOM 662 N N . ASP A 1 91 ? -6.861 0.905 16.113 1.00 96.62 91 ASP A N 1
ATOM 663 C CA . ASP A 1 91 ? -5.391 0.824 16.079 1.00 96.62 91 ASP A CA 1
ATOM 664 C C . ASP A 1 91 ? -4.809 1.618 14.905 1.00 96.62 91 ASP A C 1
ATOM 666 O O . ASP A 1 91 ? -3.776 2.279 15.022 1.00 96.62 91 ASP A O 1
ATOM 670 N N . THR A 1 92 ? -5.497 1.580 13.763 1.00 96.44 92 THR A N 1
ATOM 671 C CA . THR A 1 92 ? -5.095 2.309 12.557 1.00 96.44 92 THR A CA 1
ATOM 672 C C . THR A 1 92 ? -5.160 3.815 12.779 1.00 96.44 92 THR A C 1
ATOM 674 O O . THR A 1 92 ? -4.198 4.525 12.487 1.00 96.44 92 THR A O 1
ATOM 677 N N . VAL A 1 93 ? -6.268 4.308 13.337 1.00 95.06 93 VAL A N 1
ATOM 678 C CA . VAL A 1 93 ? -6.443 5.736 13.636 1.00 95.06 93 VAL A CA 1
ATOM 679 C C . VAL A 1 93 ? -5.500 6.182 14.753 1.00 95.06 93 VAL A C 1
ATOM 681 O O . VAL A 1 93 ? -4.943 7.272 14.675 1.00 95.06 93 VAL A O 1
ATOM 684 N N . ALA A 1 94 ? -5.245 5.340 15.754 1.00 92.38 94 ALA A N 1
ATOM 685 C CA . ALA A 1 94 ? -4.258 5.623 16.791 1.00 92.38 94 ALA A CA 1
ATOM 686 C C . ALA A 1 94 ? -2.837 5.740 16.212 1.00 92.38 94 ALA A C 1
ATOM 688 O O . ALA A 1 94 ? -2.048 6.564 16.674 1.00 92.38 94 ALA A O 1
ATOM 689 N N . ARG A 1 95 ? -2.510 4.941 15.187 1.00 93.38 95 ARG A N 1
ATOM 690 C CA . ARG A 1 95 ? -1.176 4.905 14.575 1.00 93.38 95 ARG A CA 1
ATOM 691 C C . ARG A 1 95 ? -0.943 5.962 13.496 1.00 93.38 95 ARG A C 1
ATOM 693 O O . ARG A 1 95 ? 0.176 6.454 13.384 1.00 93.38 95 ARG A O 1
ATOM 700 N N . PHE A 1 96 ? -1.950 6.289 12.693 1.00 93.81 96 PHE A N 1
ATOM 701 C CA . PHE A 1 96 ? -1.806 7.199 11.546 1.00 93.81 96 PHE A CA 1
ATOM 702 C C . PHE A 1 96 ? -2.621 8.483 11.659 1.00 93.81 96 PHE A C 1
ATOM 704 O O . PHE A 1 96 ? -2.487 9.367 10.816 1.00 93.81 96 PHE A O 1
ATOM 711 N N . GLY A 1 97 ? -3.433 8.613 12.703 1.00 92.38 97 GLY A N 1
ATOM 712 C CA . GLY A 1 97 ? -4.337 9.734 12.878 1.00 92.38 97 GLY A CA 1
ATOM 713 C C . GLY A 1 97 ? -5.598 9.578 12.036 1.00 92.38 97 GLY A C 1
ATOM 714 O O . GLY A 1 97 ? -5.879 8.526 11.443 1.00 92.38 97 GLY A O 1
ATOM 715 N N . SER A 1 98 ? -6.386 10.649 12.005 1.00 91.88 98 SER A N 1
ATOM 716 C CA . SER A 1 98 ? -7.630 10.688 11.244 1.00 91.88 98 SER A CA 1
ATOM 717 C C . SER A 1 98 ? -7.357 10.586 9.737 1.00 91.88 98 SER A C 1
ATOM 719 O O . SER A 1 98 ? -6.503 11.316 9.232 1.00 91.88 98 SER A O 1
ATOM 721 N N . PRO A 1 99 ? -8.087 9.733 8.998 1.00 92.94 99 PRO A N 1
ATOM 722 C CA . PRO A 1 99 ? -7.975 9.669 7.545 1.00 92.94 99 PRO A CA 1
ATOM 723 C C . PRO A 1 99 ? -8.558 10.926 6.881 1.00 92.94 99 PRO A C 1
ATOM 725 O O . PRO A 1 99 ? -9.434 11.589 7.438 1.00 92.94 99 PRO A O 1
ATOM 728 N N . ASN A 1 100 ? -8.127 11.213 5.651 1.00 89.44 100 ASN A N 1
ATOM 729 C CA . ASN A 1 100 ? -8.693 12.274 4.809 1.00 89.44 100 ASN A CA 1
ATOM 730 C C . ASN A 1 100 ? -10.114 11.939 4.332 1.00 89.44 100 ASN A C 1
ATOM 732 O O . ASN A 1 100 ? -10.892 12.837 4.021 1.00 89.44 100 ASN A O 1
ATOM 736 N N . GLY A 1 101 ? -10.457 10.651 4.260 1.00 88.12 101 GLY A N 1
ATOM 737 C CA . GLY A 1 101 ? -11.781 10.206 3.846 1.00 88.12 101 GLY A CA 1
ATOM 738 C C . GLY A 1 101 ? -12.118 8.800 4.324 1.00 88.12 101 GLY A C 1
ATOM 739 O O . GLY A 1 101 ? -11.240 8.001 4.651 1.00 88.12 101 GLY A O 1
ATOM 740 N N . LEU A 1 102 ? -13.414 8.493 4.319 1.00 93.12 102 LEU A N 1
ATOM 741 C CA . LEU A 1 102 ? -13.956 7.177 4.639 1.00 93.12 102 LEU A CA 1
ATOM 742 C C . LEU A 1 102 ? -15.073 6.829 3.653 1.00 93.12 102 LEU A C 1
ATOM 744 O O . LEU A 1 102 ? -15.956 7.648 3.407 1.00 93.12 102 LEU A O 1
ATOM 748 N N . ALA A 1 103 ? -15.069 5.602 3.132 1.00 91.19 103 ALA A N 1
ATOM 749 C CA . ALA A 1 103 ? -16.154 5.060 2.315 1.00 91.19 103 ALA A CA 1
ATOM 750 C C . ALA A 1 103 ? -16.628 3.703 2.848 1.00 91.19 103 ALA A C 1
ATOM 752 O O . ALA A 1 103 ? -15.828 2.860 3.249 1.00 91.19 103 ALA A O 1
ATOM 753 N N . ARG A 1 104 ? -17.941 3.461 2.814 1.00 93.31 104 ARG A N 1
ATOM 754 C CA . ARG A 1 104 ? -18.528 2.141 3.088 1.00 93.31 104 ARG A CA 1
ATOM 755 C C . ARG A 1 104 ? -18.716 1.412 1.761 1.00 93.31 104 ARG A C 1
ATOM 757 O O . ARG A 1 104 ? -19.428 1.910 0.899 1.00 93.31 104 ARG A O 1
ATOM 764 N N . LEU A 1 105 ? -18.085 0.250 1.600 1.00 90.75 105 LEU A N 1
ATOM 765 C CA . LEU A 1 105 ? -18.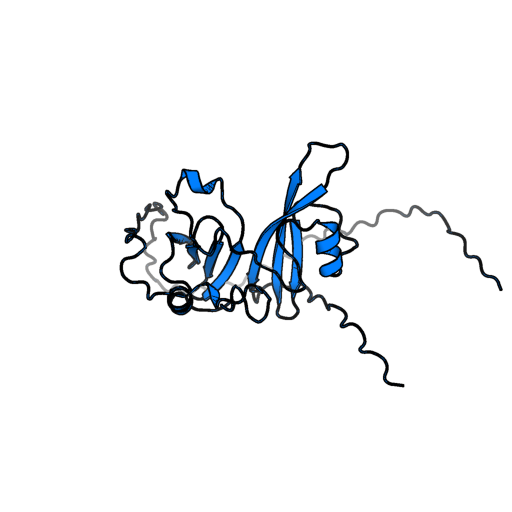050 -0.493 0.329 1.00 90.75 105 LEU A CA 1
ATOM 766 C C . LEU A 1 105 ? -19.119 -1.602 0.234 1.00 90.75 105 LEU A C 1
ATOM 768 O O . LEU A 1 105 ? -19.118 -2.378 -0.719 1.00 90.75 105 LEU A O 1
ATOM 772 N N . GLY A 1 106 ? -20.015 -1.699 1.222 1.00 87.38 106 GLY A N 1
ATOM 773 C CA . GLY A 1 106 ? -20.963 -2.810 1.356 1.00 87.38 106 GLY A CA 1
ATOM 774 C C . GLY A 1 106 ? -20.314 -4.080 1.922 1.00 87.38 106 GLY A C 1
ATOM 775 O O . GLY A 1 106 ? -19.097 -4.157 2.076 1.00 87.38 106 GLY A O 1
ATOM 776 N N . GLY A 1 107 ? -21.132 -5.069 2.301 1.00 91.62 107 GLY A N 1
ATOM 777 C CA . GLY A 1 107 ? -20.643 -6.366 2.799 1.00 91.62 107 GLY A CA 1
ATOM 778 C C . GLY A 1 107 ? -19.721 -6.274 4.021 1.00 91.62 107 GLY A C 1
ATOM 779 O O . GLY A 1 107 ? -18.725 -6.978 4.075 1.00 91.62 107 GLY A O 1
ATOM 780 N N . GLY A 1 108 ? -19.987 -5.347 4.947 1.00 91.62 108 GLY A N 1
ATOM 781 C CA . GLY A 1 108 ? -19.139 -5.141 6.131 1.00 91.62 108 GLY A CA 1
ATOM 782 C C . GLY A 1 108 ? -17.792 -4.464 5.849 1.00 91.62 108 GLY A C 1
ATOM 783 O O . GLY A 1 108 ? -16.983 -4.315 6.764 1.00 91.62 108 GLY A O 1
ATOM 784 N N . ARG A 1 109 ? -17.540 -4.019 4.609 1.00 96.12 109 ARG A N 1
ATOM 785 C CA . ARG A 1 109 ? -16.263 -3.415 4.217 1.00 96.12 109 ARG A CA 1
ATOM 786 C C . ARG A 1 109 ? -16.258 -1.897 4.359 1.00 96.12 109 ARG A C 1
ATOM 788 O O . ARG A 1 109 ? -17.203 -1.209 3.964 1.00 96.12 109 ARG A O 1
ATOM 795 N N . THR A 1 110 ? -15.149 -1.374 4.869 1.00 96.31 110 THR A N 1
ATOM 796 C CA . THR A 1 110 ? -14.902 0.065 5.035 1.00 96.31 110 THR A CA 1
ATOM 797 C C . THR A 1 110 ? -13.536 0.412 4.464 1.00 96.31 110 THR A C 1
ATOM 799 O O . THR A 1 110 ? -12.569 -0.276 4.757 1.00 96.31 110 THR A O 1
ATOM 802 N N . ALA A 1 111 ? -13.438 1.467 3.664 1.00 96.00 111 ALA A N 1
ATOM 803 C CA . ALA A 1 111 ? -12.174 1.995 3.168 1.00 96.00 111 ALA A CA 1
ATOM 804 C C . ALA A 1 111 ? -11.840 3.316 3.863 1.00 96.00 111 ALA A C 1
ATOM 806 O O . ALA A 1 111 ? -12.700 4.192 3.961 1.00 96.00 111 ALA A O 1
ATOM 807 N N . LEU A 1 112 ? -10.596 3.453 4.314 1.00 95.25 112 LEU A N 1
ATOM 808 C CA . LEU A 1 112 ? -10.003 4.699 4.787 1.00 95.25 112 LEU A CA 1
ATOM 809 C C . LEU A 1 112 ? -9.014 5.211 3.743 1.00 95.25 112 LEU A C 1
ATOM 811 O O . LEU A 1 112 ? -8.224 4.433 3.204 1.00 95.25 112 LEU A O 1
ATOM 815 N N . PHE A 1 113 ? -9.040 6.515 3.493 1.00 93.06 113 PHE A N 1
ATOM 816 C CA . PHE A 1 113 ? -8.148 7.186 2.553 1.00 93.06 113 PHE A CA 1
ATOM 817 C C . PHE A 1 113 ? -7.182 8.086 3.313 1.00 93.06 113 PHE A C 1
ATOM 819 O O . PHE A 1 113 ? -7.610 8.956 4.072 1.00 93.06 113 PHE A O 1
ATOM 826 N N . TYR A 1 114 ? -5.890 7.881 3.088 1.00 93.06 114 TYR A N 1
ATOM 827 C CA . TYR A 1 114 ? -4.808 8.686 3.638 1.00 93.06 114 TYR A CA 1
ATOM 828 C C . TYR A 1 114 ? -4.040 9.337 2.483 1.00 93.06 114 TYR A C 1
ATOM 830 O O . TYR A 1 114 ? -3.281 8.689 1.757 1.00 93.06 114 TYR A O 1
ATOM 838 N N . GLY A 1 115 ? -4.268 10.633 2.299 1.00 91.31 115 GLY A N 1
ATOM 839 C CA . GLY A 1 115 ? -3.813 11.396 1.146 1.00 91.31 115 GLY A CA 1
ATOM 840 C C . GLY A 1 115 ? -4.426 10.893 -0.157 1.00 91.31 115 GLY A C 1
ATOM 841 O O . GLY A 1 115 ? -5.570 10.441 -0.205 1.00 91.31 115 GLY A O 1
ATOM 842 N N . THR A 1 116 ? -3.634 10.959 -1.222 1.00 91.56 116 THR A N 1
ATOM 843 C CA . THR A 1 116 ? -4.028 10.558 -2.584 1.00 91.56 116 THR A CA 1
ATOM 844 C C . THR A 1 116 ? -3.457 9.202 -3.001 1.00 91.56 116 THR A C 1
ATOM 846 O O . THR A 1 116 ? -3.789 8.685 -4.072 1.00 91.56 116 THR A O 1
ATOM 849 N N . ALA A 1 117 ? -2.562 8.645 -2.184 1.00 93.44 117 ALA A N 1
ATOM 850 C CA . ALA A 1 117 ? -1.783 7.464 -2.520 1.00 93.44 117 ALA A CA 1
ATOM 851 C C . ALA A 1 117 ? -2.175 6.208 -1.736 1.00 93.44 117 ALA A C 1
ATOM 853 O O . ALA A 1 117 ? -1.998 5.114 -2.265 1.00 93.44 117 ALA A O 1
ATOM 854 N N . LEU A 1 118 ? -2.671 6.334 -0.499 1.00 95.44 118 LEU A N 1
ATOM 855 C CA . LEU A 1 118 ? -2.849 5.198 0.405 1.00 95.44 118 LEU A CA 1
ATOM 856 C C . LEU A 1 118 ? -4.325 4.955 0.729 1.00 95.44 118 LEU A C 1
ATOM 858 O O . LEU A 1 118 ? -5.005 5.808 1.294 1.00 95.44 118 LEU A O 1
ATOM 862 N N . THR A 1 119 ? -4.799 3.752 0.415 1.00 96.38 119 THR A N 1
ATOM 863 C CA . THR A 1 119 ? -6.128 3.261 0.797 1.00 96.38 119 THR A CA 1
ATOM 864 C C . THR A 1 119 ? -5.987 2.029 1.682 1.00 96.38 119 THR A C 1
ATOM 866 O O . THR A 1 119 ? -5.262 1.093 1.343 1.00 96.38 119 THR A O 1
ATOM 869 N N . MET A 1 120 ? -6.704 2.007 2.802 1.00 97.69 120 MET A N 1
ATOM 870 C CA . MET A 1 120 ? -6.766 0.874 3.727 1.00 97.69 120 MET A CA 1
ATOM 871 C C . MET A 1 120 ? -8.187 0.339 3.781 1.00 97.69 120 MET A C 1
ATOM 873 O O . MET A 1 120 ? -9.110 1.079 4.110 1.00 97.69 120 MET A O 1
ATOM 877 N N . VAL A 1 121 ? -8.373 -0.939 3.462 1.00 97.75 121 VAL A N 1
ATOM 878 C CA . VAL A 1 121 ? -9.691 -1.573 3.446 1.00 97.75 121 VAL A CA 1
ATOM 879 C C . VAL A 1 121 ? -9.820 -2.549 4.602 1.00 97.75 121 VAL A C 1
ATOM 881 O O . VAL A 1 121 ? -9.051 -3.501 4.749 1.00 97.75 121 VAL A O 1
ATOM 884 N N . PHE A 1 122 ? -10.857 -2.329 5.391 1.00 97.75 122 PHE A N 1
ATOM 885 C CA . PHE A 1 122 ? -11.276 -3.147 6.510 1.00 97.75 122 PHE A CA 1
ATOM 886 C C . PHE A 1 122 ? -12.405 -4.064 6.067 1.00 97.75 122 PHE A C 1
ATOM 888 O O . PHE A 1 122 ? -13.307 -3.636 5.346 1.00 97.75 122 PHE A O 1
ATOM 895 N N . GLU A 1 123 ? -12.357 -5.305 6.523 1.00 97.19 123 GLU A N 1
ATOM 896 C CA . GLU A 1 123 ? -13.397 -6.316 6.365 1.00 97.19 123 GLU A CA 1
ATOM 897 C C . GLU A 1 123 ? -13.713 -6.841 7.764 1.00 97.19 123 GLU A C 1
ATOM 899 O O . GLU A 1 123 ? -12.798 -7.178 8.517 1.00 97.19 123 GLU A O 1
ATOM 904 N N . ASP A 1 124 ? -14.989 -6.793 8.151 1.00 95.88 124 ASP A N 1
ATOM 905 C CA . ASP A 1 124 ? -15.455 -7.161 9.495 1.00 95.88 124 ASP A CA 1
ATOM 906 C C . ASP A 1 124 ? -14.669 -6.474 10.632 1.00 95.88 124 ASP A C 1
ATOM 908 O O . ASP A 1 124 ? -14.388 -7.052 11.680 1.00 95.88 124 ASP A O 1
ATOM 912 N N . GLY A 1 125 ? -14.297 -5.207 10.412 1.00 95.38 125 GLY A N 1
ATOM 913 C CA . GLY A 1 125 ? -13.584 -4.371 11.384 1.00 95.38 125 GLY A CA 1
ATOM 914 C C . GLY A 1 125 ? -12.065 -4.569 11.444 1.00 95.38 125 GLY A C 1
ATOM 915 O O . GLY A 1 125 ? -11.408 -3.850 12.196 1.00 95.38 125 GLY A O 1
ATOM 916 N N . ALA A 1 126 ? -11.498 -5.473 10.640 1.00 97.88 126 ALA A N 1
ATOM 917 C CA . ALA A 1 126 ? -10.067 -5.773 10.622 1.00 97.88 126 ALA A CA 1
ATOM 918 C C . ALA A 1 126 ? -9.411 -5.379 9.289 1.00 97.88 126 ALA A C 1
ATOM 920 O O . ALA A 1 126 ? -9.993 -5.574 8.219 1.00 97.88 126 ALA A O 1
ATOM 921 N N . LEU A 1 127 ? -8.185 -4.849 9.335 1.00 98.12 127 LEU A N 1
ATOM 922 C CA . LEU A 1 127 ? -7.433 -4.435 8.151 1.00 98.12 127 LEU A CA 1
ATOM 923 C C . LEU A 1 127 ? -7.165 -5.640 7.242 1.00 98.12 127 LEU A C 1
ATOM 925 O O . LEU A 1 127 ? -6.411 -6.549 7.583 1.00 98.12 127 LEU A O 1
ATOM 929 N N . SER A 1 128 ? -7.780 -5.650 6.068 1.00 97.56 128 SER A N 1
ATOM 930 C CA . SER A 1 128 ? -7.755 -6.788 5.140 1.00 97.56 128 SER A CA 1
ATOM 931 C C . SER A 1 128 ? -6.871 -6.538 3.922 1.00 97.56 128 SER A C 1
ATOM 933 O O . SER A 1 128 ? -6.299 -7.475 3.361 1.00 97.56 128 SER A O 1
ATOM 935 N N . GLU A 1 129 ? -6.747 -5.275 3.518 1.00 97.94 129 GLU A N 1
ATOM 936 C CA . GLU A 1 129 ? -6.089 -4.882 2.282 1.00 97.94 129 GLU A CA 1
ATOM 937 C C . GLU A 1 129 ? -5.513 -3.474 2.413 1.00 97.94 129 GLU A C 1
ATOM 939 O O . GLU A 1 129 ? -6.140 -2.577 2.979 1.00 97.94 129 GLU A O 1
ATOM 944 N N . VAL A 1 130 ? -4.323 -3.278 1.857 1.00 97.88 130 VAL A N 1
ATOM 945 C CA . VAL A 1 130 ? -3.694 -1.972 1.712 1.00 97.88 130 VAL A CA 1
ATOM 946 C C . VAL A 1 130 ? -3.311 -1.776 0.258 1.00 97.88 130 VAL A C 1
ATOM 948 O O . VAL A 1 130 ? -2.619 -2.608 -0.326 1.00 97.88 130 VAL A O 1
ATOM 951 N N . GLN A 1 131 ? -3.754 -0.669 -0.320 1.00 97.12 131 GLN A N 1
ATOM 952 C CA . GLN A 1 131 ? -3.406 -0.262 -1.671 1.00 97.12 131 GLN A CA 1
ATOM 953 C C . GLN A 1 131 ? -2.578 1.013 -1.597 1.00 97.12 131 GLN A C 1
ATOM 955 O O . GLN A 1 131 ? -3.014 2.003 -1.010 1.00 97.12 131 GLN A O 1
ATOM 960 N N . TYR A 1 132 ? -1.399 0.992 -2.210 1.00 96.44 132 TYR A N 1
ATOM 961 C CA . TYR A 1 132 ? -0.598 2.185 -2.424 1.00 96.44 132 TYR A CA 1
ATOM 962 C C . TYR A 1 132 ? -0.487 2.437 -3.924 1.00 96.44 132 TYR A C 1
ATOM 964 O O . TYR A 1 132 ? 0.290 1.787 -4.622 1.00 96.44 132 TYR A O 1
ATOM 972 N N . GLN A 1 133 ? -1.256 3.387 -4.435 1.00 92.62 133 GLN A N 1
ATOM 973 C CA . GLN A 1 133 ? -1.231 3.799 -5.830 1.00 92.62 133 GLN A CA 1
ATOM 974 C C . GLN A 1 133 ? -1.650 5.259 -5.898 1.00 92.62 133 GLN A C 1
ATOM 976 O O . GLN A 1 133 ? -2.624 5.648 -5.268 1.00 92.62 133 GLN A O 1
ATOM 981 N N . ASN A 1 134 ? -0.937 6.077 -6.676 1.00 82.12 134 ASN A N 1
ATOM 982 C CA . ASN A 1 134 ? -1.358 7.460 -6.870 1.00 82.12 134 ASN A CA 1
ATOM 983 C C . ASN A 1 134 ? -2.700 7.471 -7.615 1.00 82.12 134 ASN A C 1
ATOM 985 O O . ASN A 1 134 ? -2.762 7.189 -8.815 1.00 82.12 134 ASN A O 1
ATOM 989 N N . MET A 1 135 ? -3.768 7.789 -6.892 1.00 70.56 135 MET A N 1
ATOM 990 C CA . MET A 1 135 ? -5.118 7.845 -7.422 1.00 70.56 135 MET A CA 1
ATOM 991 C C . MET A 1 135 ? -5.380 9.207 -8.065 1.00 70.56 135 MET A C 1
ATOM 993 O O . MET A 1 135 ? -6.381 9.852 -7.772 1.00 70.56 135 MET A O 1
ATOM 997 N N . GLY A 1 136 ? -4.510 9.667 -8.968 1.00 66.12 136 GLY A N 1
ATOM 998 C CA . GLY A 1 136 ? -4.656 10.973 -9.625 1.00 66.12 136 GLY A CA 1
ATOM 999 C C . GLY A 1 136 ? -6.031 11.201 -10.278 1.00 66.12 136 GLY A C 1
ATOM 1000 O O . GLY A 1 136 ? -6.424 12.343 -10.480 1.00 66.12 136 GLY A O 1
ATOM 1001 N N . GLN A 1 137 ? -6.784 10.127 -10.552 1.00 58.25 137 GLN A N 1
ATOM 1002 C CA . GLN A 1 137 ? -8.167 10.166 -11.034 1.00 58.25 137 GLN A CA 1
ATOM 1003 C C . GLN A 1 137 ? -9.247 10.246 -9.931 1.00 58.25 137 GLN A C 1
ATOM 1005 O O . GLN A 1 137 ? -10.356 10.672 -10.226 1.00 58.25 137 GLN A O 1
ATOM 1010 N N . LEU A 1 138 ? -8.980 9.897 -8.665 1.00 56.25 138 LEU A N 1
ATOM 1011 C CA . LEU A 1 138 ? -9.930 10.168 -7.569 1.00 56.25 138 LEU A CA 1
ATOM 1012 C C . LEU A 1 138 ? -9.911 11.623 -7.100 1.00 56.25 138 LEU A C 1
ATOM 1014 O O . LEU A 1 138 ? -10.898 12.062 -6.507 1.00 56.25 138 LEU A O 1
ATOM 1018 N N . LYS A 1 139 ? -8.861 12.389 -7.440 1.00 55.72 139 LYS A N 1
ATO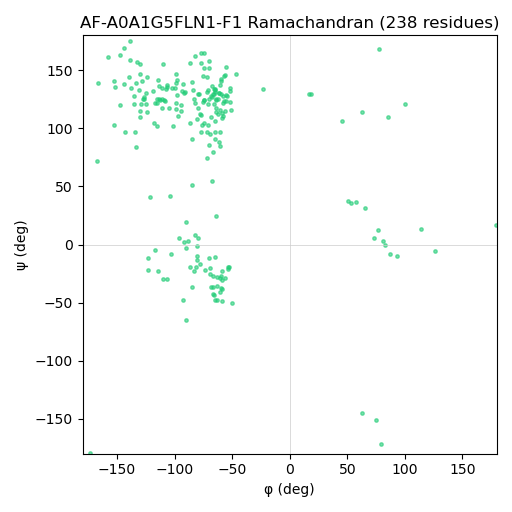M 1019 C CA . LYS A 1 139 ? -8.806 13.843 -7.202 1.00 55.72 139 LYS A CA 1
ATOM 1020 C C . LYS A 1 139 ? -10.019 14.589 -7.783 1.00 55.72 139 LYS A C 1
ATOM 1022 O O . LYS A 1 139 ? -10.309 15.695 -7.353 1.00 55.72 139 LYS A O 1
ATOM 1027 N N . PHE A 1 140 ? -10.731 14.003 -8.751 1.00 51.56 140 PHE A N 1
ATOM 1028 C CA . PHE A 1 140 ? -11.910 14.624 -9.355 1.00 51.56 140 PHE A CA 1
ATOM 1029 C C . PHE A 1 140 ? -13.155 14.619 -8.454 1.00 51.56 140 PHE A C 1
ATOM 1031 O O . PHE A 1 140 ? -14.028 15.453 -8.670 1.00 51.56 140 PHE A O 1
ATOM 1038 N N . ASN A 1 141 ? -13.243 13.729 -7.456 1.00 58.66 141 ASN A N 1
ATOM 1039 C CA . ASN A 1 141 ? -14.459 13.570 -6.640 1.00 58.66 141 ASN A CA 1
ATOM 1040 C C . ASN A 1 141 ? -14.241 13.758 -5.137 1.00 58.66 141 ASN A C 1
ATOM 1042 O O . ASN A 1 141 ? -15.196 14.024 -4.411 1.00 58.66 141 ASN A O 1
ATOM 1046 N N . LEU A 1 142 ? -13.008 13.604 -4.665 1.00 64.06 142 LEU A N 1
ATOM 1047 C CA . LEU A 1 142 ? -12.627 13.917 -3.299 1.00 64.06 142 LEU A CA 1
ATOM 1048 C C . LEU A 1 142 ? -11.724 15.139 -3.407 1.00 64.06 142 LEU A C 1
ATOM 1050 O O . LEU A 1 142 ? -10.673 15.053 -4.039 1.00 64.06 142 LEU A O 1
ATOM 1054 N N . GLU A 1 143 ? -12.116 16.269 -2.821 1.00 69.88 143 GLU A N 1
ATOM 1055 C CA . GLU A 1 143 ? -11.233 17.424 -2.597 1.00 69.88 143 GLU A CA 1
ATOM 1056 C C . GLU A 1 143 ? -10.151 17.042 -1.565 1.00 69.88 143 GLU A C 1
ATOM 1058 O O . GLU A 1 143 ? -10.032 17.625 -0.493 1.00 69.88 143 GLU A O 1
ATOM 1063 N N . SER A 1 144 ? -9.414 15.963 -1.835 1.00 69.12 144 SER A N 1
ATOM 1064 C CA . SER A 1 144 ? -8.457 15.375 -0.917 1.00 69.12 144 SER A CA 1
ATOM 1065 C C . SER A 1 144 ? -7.192 16.215 -0.947 1.00 69.12 144 SER A C 1
ATOM 1067 O O . SER A 1 144 ? -6.474 16.238 -1.954 1.00 69.12 144 SER A O 1
ATOM 1069 N N . GLU A 1 145 ? -6.918 16.886 0.162 1.00 81.56 145 GLU A N 1
ATOM 1070 C CA . GLU A 1 145 ? -5.620 17.495 0.411 1.00 81.56 145 GLU A CA 1
ATOM 1071 C C . GLU A 1 145 ? -4.526 16.418 0.404 1.00 81.56 145 GLU A C 1
ATOM 1073 O O . GLU A 1 145 ? -4.736 15.287 0.856 1.00 81.56 145 GLU A O 1
ATOM 1078 N N . GLU A 1 146 ? -3.357 16.764 -0.137 1.00 85.69 146 GLU A N 1
ATOM 1079 C CA . GLU A 1 146 ? -2.198 15.875 -0.102 1.00 85.69 146 GLU A CA 1
ATOM 1080 C C . GLU A 1 146 ? -1.753 15.677 1.352 1.00 85.69 146 GLU A C 1
ATOM 1082 O O . GLU A 1 146 ? -1.594 16.627 2.119 1.00 85.69 146 GLU A O 1
ATOM 1087 N N . HIS A 1 147 ? -1.550 14.424 1.739 1.00 88.88 147 HIS A N 1
ATOM 1088 C CA . HIS A 1 147 ? -1.064 14.058 3.052 1.00 88.88 147 HIS A CA 1
ATOM 1089 C C . HIS A 1 147 ? 0.471 14.160 3.086 1.00 88.88 147 HIS A C 1
ATOM 1091 O O . HIS A 1 147 ? 1.150 13.467 2.320 1.00 88.88 147 HIS A O 1
ATOM 1097 N N . PRO A 1 148 ? 1.059 14.921 4.033 1.00 87.25 148 PRO A N 1
ATOM 1098 C CA . PRO A 1 148 ? 2.483 15.281 4.017 1.00 87.25 148 PRO A CA 1
ATOM 1099 C C . PRO A 1 148 ? 3.435 14.078 4.080 1.00 87.25 148 PRO A C 1
ATOM 1101 O O . PRO A 1 148 ? 4.550 14.132 3.566 1.00 87.25 148 PRO A O 1
ATOM 1104 N N . PHE A 1 149 ? 3.005 12.984 4.711 1.00 92.00 149 PHE A N 1
ATOM 1105 C CA . PHE A 1 149 ? 3.750 11.725 4.731 1.00 92.00 149 PHE A CA 1
ATOM 1106 C C . PHE A 1 149 ? 3.382 10.784 3.573 1.00 92.00 149 PHE A C 1
ATOM 1108 O O . PHE A 1 149 ? 4.226 10.496 2.724 1.00 92.00 149 PHE A O 1
ATOM 1115 N N . PHE A 1 150 ? 2.138 10.294 3.520 1.00 93.44 150 PHE A N 1
ATOM 1116 C CA . PHE A 1 150 ? 1.765 9.204 2.616 1.00 93.44 150 PHE A CA 1
ATOM 1117 C C . PHE A 1 150 ? 1.889 9.527 1.131 1.00 93.44 150 PHE A C 1
ATOM 1119 O O . PHE A 1 150 ? 2.187 8.611 0.376 1.00 93.44 150 PHE A O 1
ATOM 1126 N N . ASP A 1 151 ? 1.753 10.780 0.695 1.00 91.75 151 ASP A N 1
ATOM 1127 C CA . ASP A 1 151 ? 1.901 11.128 -0.727 1.00 91.75 151 ASP A CA 1
ATOM 1128 C C . ASP A 1 151 ? 3.366 11.277 -1.176 1.00 91.75 151 ASP A C 1
ATOM 1130 O O . ASP A 1 151 ? 3.667 11.276 -2.376 1.00 91.75 151 ASP A O 1
ATOM 1134 N N . HIS A 1 152 ? 4.301 11.351 -0.224 1.00 91.69 152 HIS A N 1
ATOM 1135 C CA . HIS A 1 152 ? 5.717 11.623 -0.486 1.00 91.69 152 HIS A CA 1
ATOM 1136 C C . HIS A 1 152 ? 6.673 10.547 0.040 1.00 91.69 152 HIS A C 1
ATOM 1138 O O . HIS A 1 152 ? 7.859 10.554 -0.307 1.00 91.69 152 HIS A O 1
ATOM 1144 N N . VAL A 1 153 ? 6.187 9.612 0.861 1.00 94.56 153 VAL A N 1
ATOM 1145 C CA . VAL A 1 153 ? 7.009 8.546 1.429 1.00 94.56 153 VAL A CA 1
ATOM 1146 C C . VAL A 1 153 ? 7.607 7.667 0.327 1.00 94.56 153 VAL A C 1
ATOM 1148 O O . VAL A 1 153 ? 6.930 7.182 -0.580 1.00 94.56 153 VAL A O 1
ATOM 1151 N N . LYS A 1 154 ? 8.919 7.440 0.423 1.00 94.88 154 LYS A N 1
ATOM 1152 C CA . LYS A 1 154 ? 9.619 6.423 -0.363 1.00 94.88 154 LYS A CA 1
ATOM 1153 C C . LYS A 1 154 ? 9.490 5.096 0.373 1.00 94.88 154 LYS A C 1
ATOM 1155 O O . LYS A 1 154 ? 10.285 4.821 1.269 1.00 94.88 154 LYS A O 1
ATOM 1160 N N . TRP A 1 155 ? 8.449 4.343 0.045 1.00 95.62 155 TRP A N 1
ATOM 1161 C CA . TRP A 1 155 ? 8.237 3.003 0.582 1.00 95.62 155 TRP A CA 1
ATOM 1162 C C . TRP A 1 155 ? 9.151 1.980 -0.094 1.00 95.62 155 TRP A C 1
ATOM 1164 O O . TRP A 1 155 ? 9.581 2.161 -1.237 1.00 95.62 155 TRP A O 1
ATOM 1174 N N . GLU A 1 156 ? 9.401 0.893 0.623 1.00 97.12 156 GLU A N 1
ATOM 1175 C CA . GLU A 1 156 ? 10.146 -0.267 0.153 1.00 97.12 156 GLU A CA 1
ATOM 1176 C C . GLU A 1 156 ? 9.396 -1.527 0.573 1.00 97.12 156 GLU A C 1
ATOM 1178 O O . GLU A 1 156 ? 9.153 -1.734 1.757 1.00 97.12 156 GLU A O 1
ATOM 1183 N N . LEU A 1 157 ? 8.998 -2.349 -0.391 1.00 96.50 157 LEU A N 1
ATOM 1184 C CA . LEU A 1 157 ? 8.438 -3.668 -0.132 1.00 96.50 157 LEU A CA 1
ATOM 1185 C C . LEU A 1 157 ? 9.580 -4.662 0.044 1.00 96.50 157 LEU A C 1
ATOM 1187 O O . LEU A 1 157 ? 10.466 -4.710 -0.807 1.00 96.50 157 LEU A O 1
ATOM 1191 N N . GLY A 1 158 ? 9.547 -5.500 1.077 1.00 92.94 158 GLY A N 1
ATOM 1192 C CA . GLY A 1 158 ? 10.420 -6.671 1.144 1.00 92.94 158 GLY A CA 1
ATOM 1193 C C . GLY A 1 158 ? 10.233 -7.515 -0.127 1.00 92.94 158 GLY A C 1
ATOM 1194 O O . GLY A 1 158 ? 9.085 -7.795 -0.482 1.00 92.94 158 GLY A O 1
ATOM 1195 N N . PRO A 1 159 ? 11.305 -7.873 -0.861 1.00 94.06 159 PRO A N 1
ATOM 1196 C CA . PRO A 1 159 ? 12.726 -7.882 -0.472 1.00 94.06 159 PRO A CA 1
ATOM 1197 C C . PRO A 1 159 ? 13.591 -6.723 -1.039 1.00 94.06 159 PRO A C 1
ATOM 1199 O O . PRO A 1 159 ? 14.712 -6.946 -1.485 1.00 94.06 159 PRO A O 1
ATOM 1202 N N . GLY A 1 160 ? 13.098 -5.483 -1.057 1.00 96.12 160 GLY A N 1
ATOM 1203 C CA . GLY A 1 160 ? 13.801 -4.309 -1.611 1.00 96.12 160 GLY A CA 1
ATOM 1204 C C . GLY A 1 160 ? 13.131 -3.697 -2.847 1.00 96.12 160 GLY A C 1
ATOM 1205 O O . GLY A 1 160 ? 13.721 -2.885 -3.558 1.00 96.12 160 GLY A O 1
ATOM 1206 N N . ILE A 1 161 ? 11.889 -4.088 -3.130 1.00 97.50 161 ILE A N 1
ATOM 1207 C CA . ILE A 1 161 ? 11.100 -3.608 -4.262 1.00 97.50 161 ILE A CA 1
ATOM 1208 C C . ILE A 1 161 ? 10.612 -2.188 -3.970 1.00 97.50 161 ILE A C 1
ATOM 1210 O O . ILE A 1 161 ? 9.930 -1.931 -2.981 1.00 97.50 161 ILE A O 1
ATOM 1214 N N . GLN A 1 162 ? 10.925 -1.249 -4.858 1.00 97.19 162 GLN A N 1
ATOM 1215 C CA . GLN A 1 162 ? 10.633 0.172 -4.663 1.00 97.19 162 GLN A CA 1
ATOM 1216 C C . GLN A 1 162 ? 9.929 0.774 -5.879 1.00 97.19 162 GLN A C 1
ATOM 1218 O O . GLN A 1 162 ? 10.074 0.315 -7.017 1.00 97.19 162 GLN A O 1
ATOM 1223 N N . ARG A 1 163 ? 9.184 1.861 -5.655 1.00 95.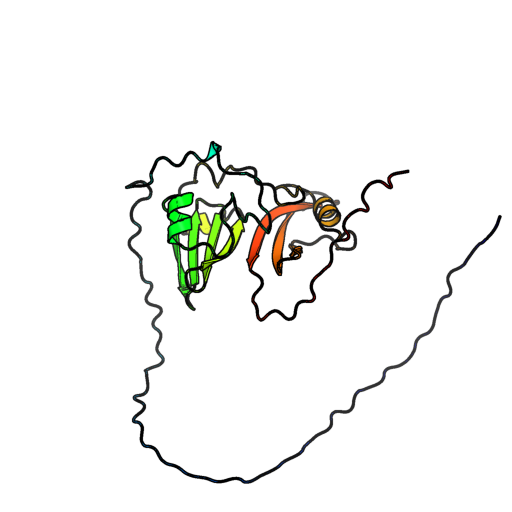25 163 ARG A N 1
ATOM 1224 C CA . ARG A 1 163 ? 8.530 2.624 -6.726 1.00 95.25 163 ARG A CA 1
ATOM 1225 C C . ARG A 1 163 ? 9.526 3.001 -7.832 1.00 95.25 163 ARG A C 1
ATOM 1227 O O . ARG A 1 163 ? 10.603 3.524 -7.571 1.00 95.25 163 ARG A O 1
ATOM 1234 N N . GLY A 1 164 ? 9.123 2.805 -9.084 1.00 95.25 164 GLY A N 1
ATOM 1235 C CA . GLY A 1 164 ? 9.919 3.117 -10.271 1.00 95.25 164 GLY A CA 1
ATOM 1236 C C . GLY A 1 164 ? 10.859 2.002 -10.735 1.00 95.25 164 GLY A C 1
ATOM 1237 O O . GLY A 1 164 ? 11.401 2.136 -11.834 1.00 95.25 164 GLY A O 1
ATOM 1238 N N . MET A 1 165 ? 11.010 0.920 -9.961 1.00 97.19 165 MET A N 1
ATOM 1239 C CA . MET A 1 165 ? 11.741 -0.291 -10.353 1.00 97.19 165 MET A CA 1
ATOM 1240 C C . MET A 1 165 ? 11.169 -0.894 -11.643 1.00 97.19 165 MET A C 1
ATOM 1242 O O . MET A 1 165 ? 9.959 -0.810 -11.893 1.00 97.19 165 MET A O 1
ATOM 1246 N N . LYS A 1 166 ? 12.028 -1.477 -12.486 1.00 96.50 166 LYS A N 1
ATOM 1247 C CA . LYS A 1 166 ? 11.578 -2.121 -13.728 1.00 96.50 166 LYS A CA 1
ATOM 1248 C C . LYS A 1 166 ? 10.910 -3.459 -13.426 1.00 96.50 166 LYS A C 1
ATOM 1250 O O . LYS A 1 166 ? 11.290 -4.140 -12.480 1.00 96.50 166 LYS A O 1
ATOM 1255 N N . PHE A 1 167 ? 9.981 -3.879 -14.284 1.00 96.31 167 PHE A N 1
ATOM 1256 C CA . PHE A 1 167 ? 9.313 -5.181 -14.154 1.00 96.31 167 PHE A CA 1
ATOM 1257 C C . PHE A 1 167 ? 10.296 -6.341 -13.968 1.00 96.31 167 PHE A C 1
ATOM 1259 O O . PHE A 1 167 ? 10.160 -7.098 -13.019 1.00 96.31 167 PHE A O 1
ATOM 1266 N N . LYS A 1 168 ? 11.320 -6.441 -14.827 1.00 95.94 168 LYS A N 1
ATOM 1267 C CA . LYS A 1 168 ? 12.298 -7.538 -14.768 1.00 95.94 168 LYS A CA 1
ATOM 1268 C C . LYS A 1 168 ? 13.056 -7.586 -13.434 1.00 95.94 168 LYS A C 1
ATOM 1270 O O . LYS A 1 168 ? 13.238 -8.663 -12.891 1.00 95.94 168 LYS A O 1
ATOM 1275 N N . GLU A 1 169 ? 13.445 -6.426 -12.904 1.00 97.31 169 GLU A N 1
ATOM 1276 C CA . GLU A 1 169 ? 14.143 -6.313 -11.613 1.00 97.31 169 GLU A CA 1
ATOM 1277 C C . GLU A 1 169 ? 13.227 -6.750 -10.456 1.00 97.31 169 GLU A C 1
ATOM 1279 O O . GLU A 1 169 ? 13.635 -7.519 -9.591 1.00 97.31 169 GLU A O 1
ATOM 1284 N N . ALA A 1 170 ? 11.959 -6.322 -10.468 1.00 97.31 170 ALA A N 1
ATOM 1285 C CA . ALA A 1 170 ? 10.978 -6.749 -9.470 1.00 97.31 170 ALA A CA 1
ATOM 1286 C C . ALA A 1 170 ? 10.652 -8.250 -9.575 1.00 97.31 170 ALA A C 1
ATOM 1288 O O . ALA A 1 170 ? 10.451 -8.910 -8.560 1.00 97.31 170 ALA A O 1
ATOM 1289 N N . ALA A 1 171 ? 10.603 -8.791 -10.794 1.00 97.06 171 ALA A N 1
ATOM 1290 C CA . ALA A 1 171 ? 10.354 -10.202 -11.054 1.00 97.06 171 ALA A CA 1
ATOM 1291 C C . ALA A 1 171 ? 11.499 -11.091 -10.552 1.00 97.06 171 ALA A C 1
ATOM 1293 O O . ALA A 1 171 ? 11.235 -12.096 -9.901 1.00 97.06 171 ALA A O 1
ATOM 1294 N N . GLU A 1 172 ? 12.749 -10.687 -10.774 1.00 96.94 172 GLU A N 1
ATOM 1295 C CA . GLU A 1 172 ? 13.940 -11.354 -10.235 1.00 96.94 172 GLU A CA 1
ATOM 1296 C C . GLU A 1 172 ? 13.916 -11.396 -8.700 1.00 96.94 172 GLU A C 1
ATOM 1298 O O . GLU A 1 172 ? 14.019 -12.468 -8.109 1.00 96.94 172 GLU A O 1
ATOM 1303 N N . LEU A 1 173 ? 13.648 -10.258 -8.048 1.00 96.44 173 LEU A N 1
ATOM 1304 C CA . LEU A 1 173 ? 13.526 -10.176 -6.586 1.00 96.44 173 LEU A CA 1
ATOM 1305 C C . LEU A 1 173 ? 12.414 -11.068 -6.008 1.00 96.44 173 LEU A C 1
ATOM 1307 O O . LEU A 1 173 ? 12.501 -11.493 -4.860 1.00 96.44 173 LEU A O 1
ATOM 1311 N N . LEU A 1 174 ? 11.375 -11.360 -6.791 1.00 95.38 174 LEU A N 1
ATOM 1312 C CA . LEU A 1 174 ? 10.274 -12.244 -6.404 1.00 95.38 174 LEU A CA 1
ATOM 1313 C C . LEU A 1 174 ? 10.487 -13.712 -6.809 1.00 95.38 174 LEU A C 1
ATOM 1315 O O . LEU A 1 174 ? 9.587 -14.524 -6.594 1.00 95.38 174 LEU A O 1
ATOM 1319 N N . GLY A 1 175 ? 11.625 -14.065 -7.419 1.00 95.00 175 GLY A N 1
ATOM 1320 C CA . GLY A 1 175 ? 11.871 -15.414 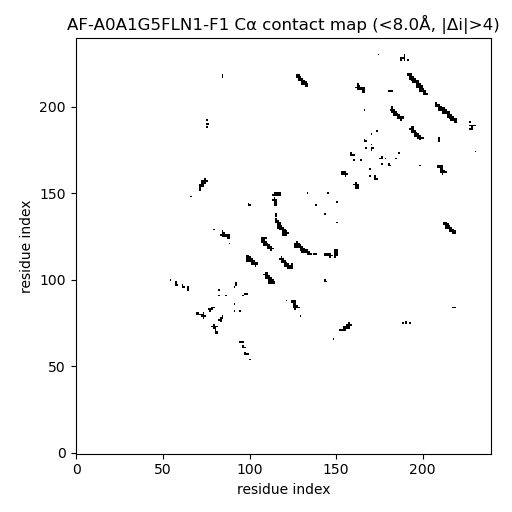-7.941 1.00 95.00 175 GLY A CA 1
ATOM 1321 C C . GLY A 1 175 ? 10.945 -15.791 -9.106 1.00 95.00 175 GLY A C 1
ATOM 1322 O O . GLY A 1 175 ? 10.551 -16.946 -9.245 1.00 95.00 175 GLY A O 1
ATOM 1323 N N . ARG A 1 176 ? 10.546 -14.803 -9.915 1.00 94.62 176 ARG A N 1
ATOM 1324 C CA . ARG A 1 176 ? 9.602 -14.901 -11.044 1.00 94.62 176 ARG A CA 1
ATOM 1325 C C . ARG A 1 176 ? 10.245 -14.452 -12.356 1.00 94.62 176 ARG A C 1
ATOM 1327 O O . ARG A 1 176 ? 9.629 -13.752 -13.152 1.00 94.62 176 ARG A O 1
ATOM 1334 N N . GLU A 1 177 ? 11.498 -14.827 -12.578 1.00 95.25 177 GLU A N 1
ATOM 1335 C CA . GLU A 1 177 ? 12.292 -14.444 -13.759 1.00 95.25 177 GLU A CA 1
ATOM 1336 C C . GLU A 1 177 ? 11.666 -14.882 -15.095 1.00 95.25 177 GLU A C 1
ATOM 1338 O O . GLU A 1 177 ? 11.957 -14.301 -16.141 1.00 95.25 177 GLU A O 1
ATOM 1343 N N . ASP A 1 178 ? 10.805 -15.900 -15.051 1.00 94.56 178 ASP A N 1
ATOM 1344 C CA . ASP A 1 178 ? 10.042 -16.441 -16.173 1.00 94.56 178 ASP A CA 1
ATOM 1345 C C . ASP A 1 178 ? 8.780 -15.628 -16.508 1.00 94.56 178 ASP A C 1
ATOM 1347 O O . ASP A 1 178 ? 8.147 -15.873 -17.535 1.00 94.56 178 ASP A O 1
ATOM 1351 N N . ALA A 1 179 ? 8.401 -14.664 -15.662 1.00 94.25 179 ALA A N 1
ATOM 1352 C CA . ALA A 1 179 ? 7.239 -13.825 -15.895 1.00 94.25 179 ALA A CA 1
ATOM 1353 C C . ALA A 1 179 ? 7.463 -12.892 -17.093 1.00 94.25 179 ALA A C 1
ATOM 1355 O O . ALA A 1 179 ? 8.435 -12.132 -17.159 1.00 94.25 179 ALA A O 1
ATOM 1356 N N . GLU A 1 180 ? 6.517 -12.905 -18.029 1.00 93.12 180 GLU A N 1
ATOM 1357 C CA . GLU A 1 180 ? 6.504 -11.950 -19.132 1.00 93.12 180 GLU A CA 1
ATOM 1358 C C . GLU A 1 180 ? 6.120 -10.546 -18.628 1.00 93.12 180 GLU A C 1
ATOM 1360 O O . GLU A 1 180 ? 5.278 -10.432 -17.734 1.00 93.12 180 GLU A O 1
ATOM 1365 N N . PRO A 1 181 ? 6.707 -9.465 -19.182 1.00 91.88 181 PRO A N 1
ATOM 1366 C CA . PRO A 1 181 ? 6.355 -8.104 -18.793 1.00 91.88 181 PRO A CA 1
ATOM 1367 C C . PRO A 1 181 ? 4.870 -7.792 -18.994 1.00 91.88 181 PRO A C 1
ATOM 1369 O O . PRO A 1 181 ? 4.368 -7.821 -20.118 1.00 91.88 181 PRO A O 1
ATOM 1372 N N . ASP A 1 182 ? 4.206 -7.404 -17.908 1.00 92.12 182 ASP A N 1
ATOM 1373 C CA . ASP A 1 182 ? 2.794 -7.020 -17.885 1.00 92.12 182 ASP A CA 1
ATOM 1374 C C . ASP A 1 182 ? 2.584 -5.785 -16.984 1.00 92.12 182 ASP A C 1
ATOM 1376 O O . ASP A 1 182 ? 3.500 -5.281 -16.324 1.00 92.12 182 ASP A O 1
ATOM 1380 N N . TYR A 1 183 ? 1.358 -5.274 -16.953 1.00 94.81 183 TYR A N 1
ATOM 1381 C CA . TYR A 1 183 ? 0.916 -4.225 -16.042 1.00 94.81 183 TYR A CA 1
ATOM 1382 C C . TYR A 1 183 ? 0.819 -4.705 -14.593 1.00 94.81 183 TYR A C 1
ATOM 1384 O O .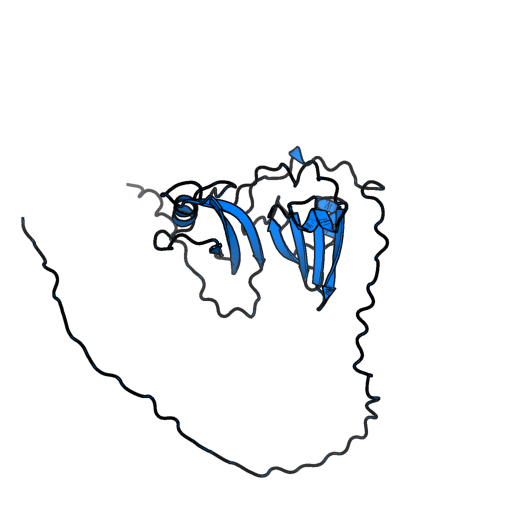 TYR A 1 183 ? 0.685 -3.877 -13.694 1.00 94.81 183 TYR A O 1
ATOM 1392 N N . GLU A 1 184 ? 0.893 -6.014 -14.345 1.00 96.88 184 GLU A N 1
ATOM 1393 C CA . GLU A 1 184 ? 0.736 -6.589 -13.015 1.00 96.88 184 GLU A CA 1
ATOM 1394 C C . GLU A 1 184 ? 1.727 -7.727 -12.760 1.00 96.88 184 GLU A C 1
ATOM 1396 O O . GLU A 1 184 ? 2.033 -8.520 -13.644 1.00 96.88 184 GLU A O 1
ATOM 1401 N N . LEU A 1 185 ? 2.204 -7.833 -11.519 1.00 96.31 185 LEU A N 1
ATOM 1402 C CA . LEU A 1 185 ? 2.961 -8.989 -11.043 1.00 96.31 185 LEU A CA 1
ATOM 1403 C C . LEU A 1 185 ? 2.447 -9.393 -9.666 1.00 96.31 185 LEU A C 1
ATOM 1405 O O . LEU A 1 185 ? 2.356 -8.561 -8.766 1.00 96.31 185 LEU A O 1
ATOM 1409 N N . THR A 1 186 ? 2.110 -10.667 -9.489 1.00 96.19 186 THR A N 1
ATOM 1410 C CA . THR A 1 186 ? 1.577 -11.176 -8.220 1.00 96.19 186 THR A CA 1
ATOM 1411 C C . THR A 1 186 ? 2.537 -12.145 -7.551 1.00 96.19 186 THR A C 1
ATOM 1413 O O . THR A 1 186 ? 3.037 -13.064 -8.203 1.00 96.19 186 THR A O 1
ATOM 1416 N N . ALA A 1 187 ? 2.697 -11.999 -6.240 1.00 94.69 187 ALA A N 1
ATOM 1417 C CA . ALA A 1 187 ? 3.425 -12.920 -5.376 1.00 94.69 187 ALA A CA 1
ATOM 1418 C C . ALA A 1 187 ? 2.597 -13.245 -4.126 1.00 94.69 187 ALA A C 1
ATOM 1420 O O . ALA A 1 187 ? 1.693 -12.496 -3.746 1.00 94.69 187 ALA A O 1
ATOM 1421 N N . VAL A 1 188 ? 2.892 -14.377 -3.497 1.00 94.56 188 VAL A N 1
ATOM 1422 C CA . VAL A 1 188 ? 2.281 -14.800 -2.235 1.00 94.56 188 VAL A CA 1
ATOM 1423 C C . VAL A 1 188 ? 3.419 -15.114 -1.276 1.00 94.56 188 VAL A C 1
ATOM 1425 O O . VAL A 1 188 ? 4.303 -15.885 -1.631 1.00 94.56 188 VAL A O 1
ATOM 1428 N N . ALA A 1 189 ? 3.413 -14.483 -0.106 1.00 94.00 189 ALA A N 1
ATOM 1429 C CA . ALA A 1 189 ? 4.364 -14.760 0.963 1.00 94.00 189 ALA A CA 1
ATOM 1430 C C . ALA A 1 189 ? 4.007 -16.060 1.703 1.00 94.00 189 ALA A C 1
ATOM 1432 O O . ALA A 1 189 ? 2.872 -16.537 1.621 1.00 94.00 189 ALA A O 1
ATOM 1433 N N . ASP A 1 190 ? 4.945 -16.593 2.487 1.00 92.62 190 ASP A N 1
ATOM 1434 C CA . ASP A 1 190 ? 4.782 -17.860 3.218 1.00 92.62 190 ASP A CA 1
ATOM 1435 C C . ASP A 1 190 ? 3.595 -17.847 4.195 1.00 92.62 190 ASP A C 1
ATOM 1437 O O . ASP A 1 190 ? 2.932 -18.862 4.405 1.00 92.62 190 ASP A O 1
ATOM 1441 N N . ASN A 1 191 ? 3.267 -16.678 4.752 1.00 92.69 191 ASN A N 1
ATOM 1442 C CA . ASN A 1 191 ? 2.115 -16.490 5.637 1.00 92.69 191 ASN A CA 1
ATOM 1443 C C . ASN A 1 191 ? 0.776 -16.292 4.890 1.00 92.69 191 ASN A C 1
ATOM 1445 O O . ASN A 1 191 ? -0.234 -15.942 5.502 1.00 92.69 191 ASN A O 1
ATOM 1449 N N . GLY A 1 192 ? 0.757 -16.483 3.568 1.00 94.19 192 GLY A N 1
ATOM 1450 C CA . GLY A 1 192 ? -0.433 -16.376 2.724 1.00 94.19 192 GLY A CA 1
ATOM 1451 C C . GLY A 1 192 ? -0.823 -14.947 2.335 1.00 94.19 192 GLY A C 1
ATOM 1452 O O . GLY A 1 192 ? -1.839 -14.759 1.658 1.00 94.19 192 GLY A O 1
ATOM 1453 N N . VAL A 1 193 ? -0.049 -13.928 2.725 1.00 96.06 193 VAL A N 1
ATOM 1454 C CA . VAL A 1 193 ? -0.263 -12.550 2.262 1.00 96.06 193 VAL A CA 1
ATOM 1455 C C . VAL A 1 193 ? 0.033 -12.460 0.769 1.00 96.06 193 VAL A C 1
ATOM 1457 O O . VAL A 1 193 ? 1.088 -12.881 0.297 1.00 96.06 193 VAL A O 1
ATOM 1460 N N . ARG A 1 194 ? -0.904 -11.891 0.010 1.00 96.62 194 ARG A N 1
ATOM 1461 C CA . ARG A 1 194 ? -0.760 -11.685 -1.431 1.00 96.62 194 ARG A CA 1
ATOM 1462 C C . ARG A 1 194 ? -0.308 -10.262 -1.715 1.00 96.62 194 ARG A C 1
ATOM 1464 O O . ARG A 1 194 ? -0.971 -9.308 -1.310 1.00 96.62 194 ARG A O 1
ATOM 1471 N N . PHE A 1 195 ? 0.753 -10.142 -2.499 1.00 96.62 195 PHE A N 1
ATOM 1472 C CA . PHE A 1 195 ? 1.190 -8.896 -3.107 1.00 96.62 195 PHE A CA 1
ATOM 1473 C C . PHE A 1 195 ? 0.782 -8.871 -4.576 1.00 96.62 195 PHE A C 1
ATOM 1475 O O . PHE A 1 195 ? 0.964 -9.845 -5.306 1.00 96.62 195 PHE A O 1
ATOM 1482 N N . LYS A 1 196 ? 0.243 -7.740 -5.016 1.00 97.50 196 LYS A N 1
ATOM 1483 C CA . LYS A 1 196 ? 0.015 -7.410 -6.419 1.00 97.50 196 LYS A CA 1
ATOM 1484 C C . LYS A 1 196 ? 0.727 -6.097 -6.707 1.00 97.50 196 LYS A C 1
ATOM 1486 O O . LYS A 1 196 ? 0.373 -5.066 -6.149 1.00 97.50 196 LYS A O 1
ATOM 1491 N N . LEU A 1 197 ? 1.742 -6.147 -7.549 1.00 97.69 197 LEU A N 1
ATOM 1492 C CA . LEU A 1 197 ? 2.522 -5.005 -7.997 1.00 97.69 197 LEU A CA 1
ATOM 1493 C C . LEU A 1 197 ? 1.903 -4.446 -9.277 1.00 97.69 197 LEU A C 1
ATOM 1495 O O . LEU A 1 197 ? 1.647 -5.213 -10.201 1.00 97.69 197 LEU A O 1
ATOM 1499 N N . SER A 1 198 ? 1.685 -3.133 -9.336 1.00 97.06 198 SER A N 1
ATOM 1500 C CA . SER A 1 198 ? 1.065 -2.456 -10.482 1.00 97.06 198 SER A CA 1
ATOM 1501 C C . SER A 1 198 ? 2.100 -1.635 -11.246 1.00 97.06 198 SER A C 1
ATOM 1503 O O . SER A 1 198 ? 2.729 -0.723 -10.694 1.00 97.06 198 SER A O 1
ATOM 1505 N N . PHE A 1 199 ? 2.252 -1.908 -12.535 1.00 95.94 199 PHE A N 1
ATOM 1506 C CA . PHE A 1 199 ? 3.209 -1.262 -13.422 1.00 95.94 199 PHE A CA 1
ATOM 1507 C C . PHE A 1 199 ? 2.514 -0.353 -14.434 1.00 95.94 199 PHE A C 1
ATOM 1509 O O . PHE A 1 199 ? 1.358 -0.543 -14.796 1.00 95.94 199 PHE A O 1
ATOM 1516 N N . SER A 1 200 ? 3.253 0.633 -14.933 1.00 93.75 200 SER A N 1
ATOM 1517 C CA . SER A 1 200 ? 2.834 1.466 -16.060 1.00 93.75 200 SER A CA 1
ATOM 1518 C C . SER A 1 200 ? 3.876 1.412 -17.169 1.00 93.75 200 SER A C 1
ATOM 1520 O O . SER A 1 200 ? 5.078 1.349 -16.897 1.00 93.75 200 SER A O 1
ATOM 1522 N N . SER A 1 201 ? 3.414 1.446 -18.416 1.00 91.94 201 SER A N 1
ATOM 1523 C CA . SER A 1 201 ? 4.273 1.518 -19.596 1.00 91.94 201 SER A CA 1
ATOM 1524 C C . SER A 1 201 ? 4.349 2.950 -20.114 1.00 91.94 201 SER A C 1
ATOM 1526 O O . SER A 1 201 ? 3.315 3.589 -20.309 1.00 91.94 201 SER A O 1
ATOM 1528 N N . THR A 1 202 ? 5.544 3.428 -20.444 1.00 79.88 202 THR A N 1
ATOM 1529 C CA . THR A 1 202 ? 5.711 4.636 -21.265 1.00 79.88 202 THR A CA 1
ATOM 1530 C C . THR A 1 202 ? 5.979 4.221 -22.707 1.00 79.88 202 THR A C 1
ATOM 1532 O O . THR A 1 202 ? 6.987 3.577 -22.976 1.00 79.88 202 THR A O 1
ATOM 1535 N N . GLN A 1 203 ? 5.088 4.572 -23.635 1.00 72.19 203 GLN A N 1
ATOM 1536 C CA . GLN A 1 203 ? 5.123 4.106 -25.032 1.00 72.19 203 GLN A CA 1
ATOM 1537 C C . GLN A 1 203 ? 5.934 5.018 -25.977 1.00 72.19 203 GLN A C 1
ATOM 1539 O O . GLN A 1 203 ? 5.750 4.986 -27.187 1.00 72.19 203 GLN A O 1
ATOM 1544 N N . TRP A 1 204 ? 6.818 5.865 -25.448 1.00 69.88 204 TRP A N 1
ATOM 1545 C CA . TRP A 1 204 ? 7.498 6.893 -26.250 1.00 69.88 204 TRP A CA 1
ATOM 1546 C C . TRP A 1 204 ? 8.708 6.381 -27.057 1.00 69.88 204 TRP A C 1
ATOM 1548 O O . TRP A 1 204 ? 9.309 7.158 -27.792 1.00 69.88 204 TRP A O 1
ATOM 1558 N N . SER A 1 205 ? 9.061 5.097 -26.950 1.00 70.06 205 SER A N 1
ATOM 1559 C CA . SER A 1 205 ? 10.180 4.463 -27.661 1.00 70.06 205 SER A CA 1
ATOM 1560 C C . SER A 1 205 ? 9.803 3.073 -28.172 1.00 70.06 205 SER A C 1
ATOM 1562 O O . SER A 1 205 ? 8.884 2.447 -27.643 1.00 70.06 205 SER A O 1
ATOM 1564 N N . GLU A 1 206 ? 10.536 2.581 -29.177 1.00 76.31 206 GLU A N 1
ATOM 1565 C CA . GLU A 1 206 ? 10.429 1.196 -29.673 1.00 76.31 206 GLU A CA 1
ATOM 1566 C C . GLU A 1 206 ? 10.667 0.170 -28.551 1.00 76.31 206 GLU A C 1
ATOM 1568 O O . GLU A 1 206 ? 10.036 -0.886 -28.525 1.00 76.31 206 GLU A O 1
ATOM 1573 N N . ASP A 1 207 ? 11.472 0.539 -27.551 1.00 80.25 207 ASP A N 1
ATOM 1574 C CA . ASP A 1 207 ? 11.621 -0.214 -26.313 1.00 80.25 207 ASP A CA 1
ATOM 1575 C C . ASP A 1 207 ? 10.465 0.092 -25.355 1.00 80.25 207 ASP A C 1
ATOM 1577 O O . ASP A 1 207 ? 10.395 1.172 -24.756 1.00 80.25 207 ASP A O 1
ATOM 1581 N N . ARG A 1 208 ? 9.554 -0.872 -25.181 1.00 83.94 208 ARG A N 1
ATOM 1582 C CA . ARG A 1 208 ? 8.528 -0.822 -24.134 1.00 83.94 208 ARG A CA 1
ATOM 1583 C C . ARG A 1 208 ? 9.131 -1.310 -22.824 1.00 83.94 208 ARG A C 1
ATOM 1585 O O . ARG A 1 208 ? 9.569 -2.450 -22.714 1.00 83.94 208 ARG A O 1
ATOM 1592 N N . TRP A 1 209 ? 9.090 -0.465 -21.807 1.00 88.00 209 TRP A N 1
ATOM 1593 C CA . TRP A 1 209 ? 9.515 -0.819 -20.459 1.00 88.00 209 TRP A CA 1
ATOM 1594 C C . TRP A 1 209 ? 8.431 -0.433 -19.453 1.00 88.00 209 TRP A C 1
ATOM 1596 O O . TRP A 1 209 ? 7.685 0.532 -19.643 1.00 88.00 209 TRP A O 1
ATOM 1606 N N . PHE A 1 210 ? 8.333 -1.237 -18.398 1.00 94.75 210 PHE A N 1
ATOM 1607 C CA . PHE A 1 210 ? 7.294 -1.163 -17.378 1.00 94.75 210 PHE A CA 1
ATOM 1608 C C . PHE A 1 210 ? 7.916 -0.734 -16.052 1.00 94.75 210 PHE A C 1
ATOM 1610 O O . PHE A 1 210 ? 8.863 -1.368 -15.580 1.00 94.75 210 PHE A O 1
ATOM 1617 N N . LYS A 1 211 ? 7.395 0.346 -15.463 1.00 95.62 211 LYS A N 1
ATOM 1618 C CA . LYS A 1 211 ? 7.820 0.876 -14.160 1.00 95.62 211 LYS A CA 1
ATOM 1619 C C . LYS A 1 211 ? 6.792 0.594 -13.091 1.00 95.62 211 LYS A C 1
ATOM 1621 O O . LYS A 1 211 ? 5.615 0.882 -13.302 1.00 95.62 211 LYS A O 1
ATOM 1626 N N . LEU A 1 212 ? 7.254 0.148 -11.929 1.00 96.31 212 LEU A N 1
ATOM 1627 C CA . LEU A 1 212 ? 6.413 -0.028 -10.757 1.00 96.31 212 LEU A CA 1
ATOM 1628 C C . LEU A 1 212 ? 5.827 1.316 -10.315 1.00 96.31 212 LEU A C 1
ATOM 1630 O O . LEU A 1 212 ? 6.554 2.280 -10.067 1.00 96.31 212 LEU A O 1
ATOM 1634 N N . THR A 1 213 ? 4.507 1.383 -10.204 1.00 96.06 213 THR A N 1
ATOM 1635 C CA . THR A 1 213 ? 3.774 2.598 -9.811 1.00 96.06 213 THR A CA 1
ATOM 1636 C C . THR A 1 213 ? 3.066 2.476 -8.476 1.00 96.06 213 THR A C 1
ATOM 1638 O O . THR A 1 213 ? 2.818 3.498 -7.836 1.00 96.06 213 THR A O 1
ATOM 1641 N N . GLY A 1 214 ? 2.780 1.252 -8.046 1.00 96.56 214 GLY A N 1
ATOM 1642 C CA . GLY A 1 214 ? 2.041 0.993 -6.829 1.00 96.56 214 GLY A CA 1
ATOM 1643 C C . GLY A 1 214 ? 1.986 -0.487 -6.498 1.00 96.56 214 GLY A C 1
ATOM 1644 O O . GLY A 1 214 ? 2.529 -1.320 -7.227 1.00 96.56 214 GLY A O 1
ATOM 1645 N N . PHE A 1 215 ? 1.320 -0.799 -5.399 1.00 97.56 215 PHE A N 1
ATOM 1646 C CA . PHE A 1 215 ? 1.088 -2.166 -4.971 1.00 97.56 215 PHE A CA 1
ATOM 1647 C C . PHE A 1 215 ? -0.248 -2.305 -4.245 1.00 97.56 215 PHE A C 1
ATOM 1649 O O . PHE A 1 215 ? -0.839 -1.339 -3.765 1.00 97.56 215 PHE A O 1
ATOM 1656 N N . THR A 1 216 ? -0.705 -3.542 -4.139 1.00 97.88 216 THR A N 1
ATOM 1657 C CA . THR A 1 216 ? -1.756 -3.984 -3.234 1.00 97.88 216 THR A CA 1
ATOM 1658 C C . THR A 1 216 ? -1.204 -5.119 -2.390 1.00 97.88 216 THR A C 1
ATOM 1660 O O . THR A 1 216 ? -0.629 -6.065 -2.925 1.00 97.88 216 THR A O 1
ATOM 1663 N N . MET A 1 217 ? -1.385 -5.027 -1.080 1.00 97.69 217 MET A N 1
ATOM 1664 C CA . MET A 1 217 ? -1.086 -6.080 -0.122 1.00 97.69 217 MET A CA 1
ATOM 1665 C C . MET A 1 217 ? -2.401 -6.524 0.507 1.00 97.69 217 MET A C 1
ATOM 1667 O O . MET A 1 217 ? -3.142 -5.695 1.029 1.00 97.69 217 MET A O 1
ATOM 1671 N N . ARG A 1 218 ? -2.714 -7.817 0.447 1.00 97.50 218 ARG A N 1
ATOM 1672 C CA . ARG A 1 218 ? -3.991 -8.353 0.925 1.00 97.50 218 ARG A CA 1
ATOM 1673 C C . ARG A 1 218 ? -3.778 -9.598 1.769 1.00 97.50 218 ARG A C 1
ATOM 1675 O O . ARG A 1 218 ? -2.999 -10.477 1.397 1.00 97.50 218 ARG A O 1
ATOM 1682 N N . ARG A 1 219 ? -4.524 -9.708 2.867 1.00 95.56 219 ARG A N 1
ATOM 1683 C CA . ARG A 1 219 ? -4.592 -10.937 3.661 1.00 95.56 219 ARG A CA 1
ATOM 1684 C C . ARG A 1 219 ? -5.158 -12.058 2.788 1.00 95.56 219 ARG A C 1
ATOM 1686 O O . ARG A 1 219 ? -6.196 -11.872 2.148 1.00 95.56 219 ARG A O 1
ATOM 1693 N N . GLY A 1 220 ? -4.497 -13.213 2.753 1.00 88.75 220 GLY A N 1
ATOM 1694 C CA . GLY A 1 220 ? -5.070 -14.399 2.123 1.00 88.75 220 GLY A CA 1
ATOM 1695 C C . GLY A 1 220 ? -6.432 -14.698 2.749 1.00 88.75 220 GLY A C 1
ATOM 1696 O O . GLY A 1 220 ? -6.558 -14.732 3.973 1.00 88.75 220 GLY A O 1
ATOM 1697 N N . SER A 1 221 ? -7.475 -14.867 1.936 1.00 77.88 221 SER A N 1
ATOM 1698 C CA . SER A 1 221 ? -8.734 -15.396 2.456 1.00 77.88 221 SER A CA 1
ATOM 1699 C C . SER A 1 221 ? -8.481 -16.835 2.896 1.00 77.88 221 SER A C 1
ATOM 1701 O O . SER A 1 221 ? -7.906 -17.607 2.126 1.00 77.88 221 SER A O 1
ATOM 1703 N N . SER A 1 222 ? -8.945 -17.214 4.086 1.00 60.59 222 SER A N 1
ATOM 1704 C CA . SER A 1 222 ? -8.918 -18.606 4.562 1.00 60.59 222 SER A CA 1
ATOM 1705 C C . SER A 1 222 ? -9.569 -19.591 3.578 1.00 60.59 222 SER A C 1
ATOM 1707 O O . SER A 1 222 ? -9.249 -20.773 3.600 1.00 60.59 222 SER A O 1
ATOM 1709 N N . ASP A 1 223 ? -10.405 -19.090 2.664 1.00 58.66 223 ASP A N 1
ATOM 1710 C CA . ASP A 1 223 ? -11.083 -19.866 1.620 1.00 58.66 223 ASP A CA 1
ATOM 1711 C C . ASP A 1 223 ? -10.291 -20.013 0.305 1.00 58.66 223 ASP A C 1
ATOM 1713 O O . ASP A 1 223 ? -10.788 -20.585 -0.666 1.00 58.66 223 ASP A O 1
ATOM 1717 N N . SER A 1 224 ? -9.058 -19.500 0.219 1.00 48.66 224 SER A N 1
ATOM 1718 C CA . SER A 1 224 ? -8.267 -19.572 -1.014 1.00 48.66 224 SER A CA 1
ATOM 1719 C C . SER A 1 224 ? -7.479 -20.879 -1.085 1.00 48.66 224 SER A C 1
ATOM 1721 O O . SER A 1 224 ? -6.406 -20.998 -0.503 1.00 48.66 224 SER A O 1
ATOM 1723 N N . SER A 1 225 ? -7.942 -21.815 -1.912 1.00 45.28 225 SER A N 1
ATOM 1724 C CA . SER A 1 225 ? -7.240 -23.031 -2.360 1.00 45.28 225 SER A CA 1
ATOM 1725 C C . SER A 1 225 ? -5.977 -22.774 -3.212 1.00 45.28 225 SER A C 1
ATOM 1727 O O . SER A 1 225 ? -5.566 -23.620 -4.009 1.00 45.28 225 SER A O 1
ATOM 1729 N N . ALA A 1 226 ? -5.350 -21.605 -3.071 1.00 50.16 226 ALA A N 1
ATOM 1730 C CA . ALA A 1 226 ? -4.112 -21.275 -3.763 1.00 50.16 226 ALA A CA 1
ATOM 1731 C C . ALA A 1 226 ? -2.955 -22.041 -3.109 1.00 50.16 226 ALA A C 1
ATOM 1733 O O . ALA A 1 226 ? -2.754 -21.956 -1.900 1.00 50.16 226 ALA A O 1
ATOM 1734 N N . GLN A 1 227 ? -2.218 -22.804 -3.914 1.00 43.25 227 GLN A N 1
ATOM 1735 C CA . GLN A 1 227 ? -1.056 -23.565 -3.462 1.00 43.25 227 GLN A CA 1
ATOM 1736 C C . GLN A 1 227 ? -0.008 -22.597 -2.872 1.00 43.25 227 GLN A C 1
ATOM 1738 O O . GLN A 1 227 ? 0.311 -21.606 -3.538 1.00 43.25 227 GLN A O 1
ATOM 1743 N N . PRO A 1 228 ? 0.515 -22.839 -1.655 1.00 48.56 228 PRO A N 1
ATOM 1744 C CA . PRO A 1 228 ? 1.609 -22.044 -1.106 1.00 48.56 228 PRO A CA 1
ATOM 1745 C C . PRO A 1 228 ? 2.841 -22.166 -2.013 1.00 48.56 228 PRO A C 1
ATOM 1747 O O . PRO A 1 228 ? 3.155 -23.257 -2.493 1.00 48.56 228 PRO A O 1
ATOM 1750 N N . PHE A 1 229 ? 3.526 -21.051 -2.269 1.00 51.31 229 PHE A N 1
ATOM 1751 C CA . PHE A 1 229 ? 4.774 -21.032 -3.031 1.00 51.31 229 PHE A CA 1
ATOM 1752 C C . PHE A 1 229 ? 5.942 -20.987 -2.048 1.00 51.31 229 PHE A C 1
ATOM 1754 O O . PHE A 1 229 ? 6.012 -20.071 -1.240 1.00 51.31 229 PHE A O 1
ATOM 1761 N N . MET A 1 230 ? 6.842 -21.972 -2.102 1.00 47.00 230 MET A N 1
ATOM 1762 C CA . MET A 1 230 ? 8.084 -21.939 -1.328 1.00 47.00 230 MET A CA 1
ATOM 1763 C C . MET A 1 230 ? 9.094 -21.046 -2.044 1.00 47.00 230 MET A C 1
ATOM 1765 O O . MET A 1 230 ? 9.533 -21.379 -3.146 1.00 47.00 230 MET A O 1
ATOM 1769 N N . VAL A 1 231 ? 9.510 -19.954 -1.405 1.00 58.50 231 VAL A N 1
ATOM 1770 C CA . VAL A 1 231 ? 10.731 -19.248 -1.809 1.00 58.50 231 VAL A CA 1
ATOM 1771 C C . VAL A 1 231 ? 11.926 -20.078 -1.321 1.00 58.50 231 VAL A C 1
ATOM 1773 O O . VAL A 1 231 ? 12.010 -20.372 -0.126 1.00 58.50 231 VAL A O 1
ATOM 1776 N N . PRO A 1 232 ? 12.849 -20.513 -2.198 1.00 42.81 232 PRO A N 1
ATOM 1777 C CA . PRO A 1 232 ? 14.042 -21.214 -1.749 1.00 42.81 232 PRO A CA 1
ATOM 1778 C C . PRO A 1 232 ? 14.898 -20.267 -0.900 1.00 42.81 232 PRO A C 1
ATOM 1780 O O . PRO A 1 232 ? 15.377 -19.243 -1.382 1.00 42.81 232 PRO A O 1
ATOM 1783 N N . ILE A 1 233 ? 15.092 -20.618 0.374 1.00 60.31 233 ILE A N 1
ATOM 1784 C CA . ILE A 1 233 ? 16.049 -19.936 1.249 1.00 60.31 233 ILE A CA 1
ATOM 1785 C C . ILE A 1 233 ? 17.442 -20.181 0.652 1.00 60.31 233 ILE A C 1
ATOM 1787 O O . ILE A 1 233 ? 17.801 -21.347 0.450 1.00 60.31 233 ILE A O 1
ATOM 1791 N N . PRO A 1 234 ? 18.234 -19.137 0.349 1.00 50.19 234 PRO A N 1
ATOM 1792 C CA . PRO A 1 234 ? 19.600 -19.332 -0.109 1.00 50.19 234 PRO A CA 1
ATOM 1793 C C . PRO A 1 234 ? 20.361 -20.127 0.953 1.00 50.19 234 PRO A C 1
ATOM 1795 O O . PRO A 1 234 ? 20.337 -19.775 2.134 1.00 50.19 234 PRO A O 1
ATOM 1798 N N . ALA A 1 235 ? 20.997 -21.222 0.532 1.00 60.03 235 ALA A N 1
ATOM 1799 C CA . ALA A 1 235 ? 21.843 -22.019 1.406 1.00 60.03 235 ALA A CA 1
ATOM 1800 C C . ALA A 1 235 ? 22.856 -21.082 2.078 1.00 60.03 235 ALA A C 1
ATOM 1802 O O . ALA A 1 235 ? 23.571 -20.340 1.399 1.00 60.03 235 ALA A O 1
ATOM 1803 N N . GLY A 1 236 ? 22.857 -21.066 3.414 1.00 65.31 236 GLY A N 1
ATOM 1804 C CA . GLY A 1 236 ? 23.875 -20.347 4.171 1.00 65.31 236 GLY A CA 1
ATOM 1805 C C . GLY A 1 236 ? 25.267 -20.822 3.741 1.00 65.31 236 GLY A C 1
ATOM 1806 O O . GLY A 1 236 ? 25.388 -21.952 3.268 1.00 65.31 236 GLY A O 1
ATOM 1807 N N . PRO A 1 237 ? 26.305 -19.977 3.864 1.00 65.38 237 PRO A N 1
ATOM 1808 C CA . PRO A 1 237 ? 27.649 -20.362 3.461 1.00 65.38 237 PRO A CA 1
ATOM 1809 C C . PRO A 1 237 ? 28.037 -21.653 4.182 1.00 65.38 237 PRO A C 1
ATOM 1811 O O . PRO A 1 237 ? 27.974 -21.712 5.414 1.00 65.38 237 PRO A O 1
ATOM 1814 N N . ASP A 1 238 ? 28.391 -22.673 3.399 1.00 68.94 238 ASP A N 1
ATOM 1815 C CA . ASP A 1 238 ? 28.932 -23.929 3.900 1.00 68.94 238 ASP A CA 1
ATOM 1816 C C . ASP A 1 238 ? 30.092 -23.593 4.847 1.00 68.94 238 ASP A C 1
ATOM 1818 O O . ASP A 1 238 ? 31.074 -22.961 4.450 1.00 68.94 238 ASP A O 1
ATOM 1822 N N . GLN A 1 239 ? 29.944 -23.936 6.127 1.00 53.47 239 GLN A N 1
ATOM 1823 C CA . GLN A 1 239 ? 31.059 -23.865 7.062 1.00 53.47 239 GLN A CA 1
ATOM 1824 C C . GLN A 1 239 ? 31.961 -25.070 6.788 1.00 53.47 239 GLN A C 1
ATOM 1826 O O . GLN A 1 239 ? 31.605 -26.194 7.147 1.00 53.47 239 GLN A O 1
ATOM 1831 N N . GLU A 1 240 ? 33.082 -24.821 6.108 1.00 61.53 240 GLU A N 1
ATOM 1832 C CA . GLU A 1 240 ? 34.252 -25.714 6.078 1.00 61.53 240 GLU A CA 1
ATOM 1833 C C . GLU A 1 240 ? 34.983 -25.743 7.428 1.00 61.53 240 GLU A C 1
ATOM 1835 O O . GLU A 1 240 ? 35.105 -24.674 8.076 1.00 61.53 240 GLU A O 1
#